Protein AF-A0A3M1GXG2-F1 (afdb_monomer)

Radius of gyration: 25.06 Å; Cα contacts (8 Å, |Δi|>4): 147; chains: 1; bounding box: 49×61×84 Å

pLDDT: mean 70.98, std 13.68, range [33.66, 88.69]

Structure (mmCIF, N/CA/C/O backbone):
data_AF-A0A3M1GXG2-F1
#
_entry.id   AF-A0A3M1GXG2-F1
#
loop_
_atom_site.group_PDB
_atom_site.id
_atom_site.type_symbol
_atom_site.label_atom_id
_atom_site.label_alt_id
_atom_site.label_comp_id
_atom_site.label_asym_id
_atom_site.label_entity_id
_atom_site.label_seq_id
_atom_site.pdbx_PDB_ins_code
_atom_site.Cartn_x
_atom_site.Cartn_y
_atom_site.Cartn_z
_atom_site.occupancy
_atom_site.B_iso_or_equiv
_atom_site.auth_seq_id
_atom_site.auth_comp_id
_atom_site.auth_asym_id
_atom_site.auth_atom_id
_atom_site.pdbx_PDB_model_num
ATOM 1 N N . MET A 1 1 ? -6.358 -6.299 13.459 1.00 33.66 1 MET A N 1
ATOM 2 C CA . MET A 1 1 ? -7.841 -6.434 13.595 1.00 33.66 1 MET A CA 1
ATOM 3 C C . MET A 1 1 ? -8.480 -5.044 13.651 1.00 33.66 1 MET A C 1
ATOM 5 O O . MET A 1 1 ? -8.047 -4.237 14.456 1.00 33.66 1 MET A O 1
ATOM 9 N N . VAL A 1 2 ? -9.508 -4.724 12.847 1.00 36.31 2 VAL A N 1
ATOM 10 C CA . VAL A 1 2 ? -10.206 -3.420 12.976 1.00 36.31 2 VAL A CA 1
ATOM 11 C C . VAL A 1 2 ? -10.920 -3.371 14.328 1.00 36.31 2 VAL A C 1
ATOM 13 O O . VAL A 1 2 ? -11.877 -4.120 14.545 1.00 36.31 2 VAL A O 1
ATOM 16 N N . SER A 1 3 ? -10.443 -2.519 15.236 1.00 45.94 3 SER A N 1
ATOM 17 C CA . SER A 1 3 ? -11.050 -2.338 16.550 1.00 45.94 3 SER A CA 1
ATOM 18 C C . SER A 1 3 ? -12.483 -1.827 16.391 1.00 45.94 3 SER A C 1
ATOM 20 O O . SER A 1 3 ? -12.774 -0.877 15.658 1.00 45.94 3 SER A O 1
ATOM 22 N N . VAL A 1 4 ? -13.423 -2.515 17.037 1.00 52.44 4 VAL A N 1
ATOM 23 C CA . VAL A 1 4 ? -14.833 -2.133 16.989 1.00 52.44 4 VAL A CA 1
ATOM 24 C C . VAL A 1 4 ? -15.005 -0.931 17.911 1.00 52.44 4 VAL A C 1
ATOM 26 O O . VAL A 1 4 ? -14.996 -1.063 19.131 1.00 52.44 4 VAL A O 1
ATOM 29 N N . LEU A 1 5 ? -15.117 0.257 17.320 1.00 60.53 5 LEU A N 1
ATOM 30 C CA . LEU A 1 5 ? -15.289 1.499 18.068 1.00 60.53 5 LEU A CA 1
ATOM 31 C C . LEU A 1 5 ? -16.669 1.545 18.754 1.00 60.53 5 LEU A C 1
ATOM 33 O O . LEU A 1 5 ? -17.675 1.290 18.073 1.00 60.53 5 LEU A O 1
ATOM 37 N N . PRO A 1 6 ? -16.735 1.873 20.064 1.00 60.38 6 PRO A N 1
ATOM 38 C CA . PRO A 1 6 ? -17.986 2.023 20.806 1.00 60.38 6 PRO A CA 1
ATOM 39 C C . PRO A 1 6 ? -18.943 3.018 20.139 1.00 60.38 6 PRO A C 1
ATOM 41 O O . PRO A 1 6 ? -18.529 4.052 19.619 1.00 60.38 6 PRO A O 1
ATOM 44 N N . ARG A 1 7 ? -20.246 2.720 20.161 1.00 56.25 7 ARG A N 1
ATOM 45 C CA . ARG A 1 7 ? -21.277 3.569 19.534 1.00 56.25 7 ARG A CA 1
ATOM 46 C C . ARG A 1 7 ? -21.684 4.771 20.384 1.00 56.25 7 ARG A C 1
ATOM 48 O O . ARG A 1 7 ? -22.148 5.758 19.826 1.00 56.25 7 ARG A O 1
ATOM 55 N N . ASP A 1 8 ? -21.445 4.698 21.690 1.00 61.34 8 ASP A N 1
ATOM 56 C CA . ASP A 1 8 ? -22.061 5.592 22.678 1.00 61.34 8 ASP A CA 1
ATOM 57 C C . ASP A 1 8 ? -21.088 6.604 23.297 1.00 61.34 8 ASP A C 1
ATOM 59 O O . ASP A 1 8 ? -21.379 7.206 24.328 1.00 61.34 8 ASP A O 1
ATOM 63 N N . LYS A 1 9 ? -19.907 6.790 22.693 1.00 65.50 9 LYS A N 1
ATOM 64 C CA . LYS A 1 9 ? -18.888 7.726 23.185 1.00 65.50 9 LYS A CA 1
ATOM 65 C C . LYS A 1 9 ? -18.600 8.833 22.159 1.00 65.50 9 LYS A C 1
ATOM 67 O O . LYS A 1 9 ? -18.597 8.551 20.956 1.00 65.50 9 LYS A O 1
ATOM 72 N N . PRO A 1 10 ? -18.348 10.081 22.604 1.00 65.56 10 PRO A N 1
ATOM 73 C CA . PRO A 1 10 ? -17.909 11.171 21.735 1.00 65.56 10 PRO A CA 1
ATOM 74 C C . PRO A 1 10 ? -16.476 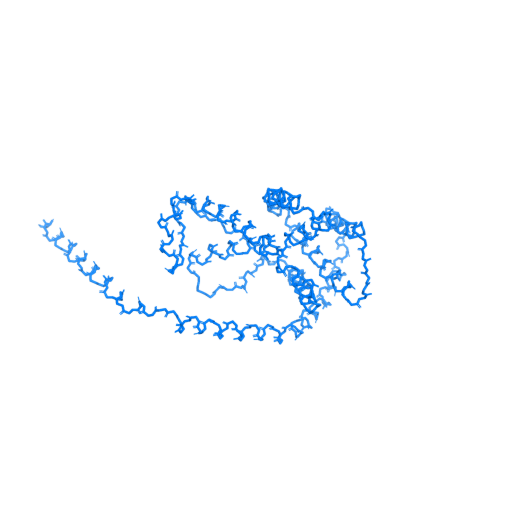10.947 21.233 1.00 65.56 10 PRO A C 1
ATOM 76 O O . PRO A 1 10 ? -15.737 10.096 21.743 1.00 65.56 10 PRO A O 1
ATOM 79 N N . VAL A 1 11 ? -16.084 11.693 20.199 1.00 65.25 11 VAL A N 1
ATOM 80 C CA . VAL A 1 11 ? -14.762 11.563 19.570 1.00 65.25 11 VAL A CA 1
ATOM 81 C C . VAL A 1 11 ? -13.675 12.012 20.553 1.00 65.25 11 VAL A C 1
ATOM 83 O O . VAL A 1 11 ? -13.715 13.141 21.040 1.00 65.25 11 VAL A O 1
ATOM 86 N N . PRO A 1 12 ? -12.680 11.163 20.860 1.00 67.81 12 PRO A N 1
ATOM 87 C CA . PRO A 1 12 ? -11.605 11.546 21.757 1.00 67.81 12 PRO A CA 1
ATOM 88 C C . PRO A 1 12 ? -10.558 12.371 20.988 1.00 67.81 12 PRO A C 1
ATOM 90 O O . PRO A 1 12 ? -9.734 11.837 20.240 1.00 67.81 12 PRO A O 1
ATOM 93 N N . TYR A 1 13 ? -10.586 13.694 21.159 1.00 61.22 13 TYR A N 1
ATOM 94 C CA . TYR A 1 13 ? -9.576 14.592 20.590 1.00 61.22 13 TYR A CA 1
ATOM 95 C C . TYR A 1 13 ? -8.284 14.574 21.423 1.00 61.22 13 TYR A C 1
ATOM 97 O O . TYR A 1 13 ? -8.349 14.621 22.657 1.00 61.22 13 TYR A O 1
ATOM 105 N N . PRO A 1 14 ? -7.093 14.545 20.794 1.00 64.88 14 PRO A N 1
ATOM 106 C CA . PRO A 1 14 ? -5.844 14.775 21.508 1.00 64.88 14 PRO A CA 1
ATOM 107 C C . PRO A 1 14 ? -5.834 16.209 22.057 1.00 64.88 14 PRO A C 1
ATOM 109 O O . PRO A 1 14 ? -6.399 17.116 21.446 1.00 64.88 14 PRO A O 1
ATOM 112 N N . ARG A 1 15 ? -5.176 16.426 23.205 1.00 57.34 15 ARG A N 1
ATOM 113 C CA . ARG A 1 15 ? -5.195 17.697 23.962 1.00 57.34 15 ARG A CA 1
ATOM 114 C C . ARG A 1 15 ? -5.077 18.987 23.114 1.00 57.34 15 ARG A C 1
ATOM 116 O O . ARG A 1 15 ? -5.898 19.869 23.346 1.00 57.34 15 ARG A O 1
ATOM 123 N N . PRO A 1 16 ? -4.183 19.118 22.108 1.00 64.56 16 PRO A N 1
ATOM 124 C CA . PRO A 1 16 ? -4.092 20.351 21.310 1.00 64.56 16 PRO A CA 1
ATOM 125 C C . PRO A 1 16 ? -5.274 20.580 20.352 1.00 64.56 16 PRO A C 1
ATOM 127 O O . PRO A 1 16 ? -5.507 21.703 19.922 1.00 64.56 16 PRO A O 1
ATOM 130 N N . LEU A 1 17 ? -6.033 19.535 20.011 1.00 62.41 17 LEU A N 1
ATOM 131 C CA . LEU A 1 17 ? -7.174 19.600 19.094 1.00 62.41 17 LEU A CA 1
ATOM 132 C C . LEU A 1 17 ? -8.528 19.705 19.813 1.00 62.41 17 LEU A C 1
ATOM 134 O O . LEU A 1 17 ? -9.557 19.759 19.145 1.00 62.41 17 LEU A O 1
ATOM 138 N N . LYS A 1 18 ? -8.563 19.797 21.151 1.00 65.69 18 LYS A N 1
ATOM 139 C CA . LYS A 1 18 ? -9.820 19.979 21.903 1.00 65.69 18 LYS A CA 1
ATOM 140 C C . LYS A 1 18 ? -10.577 21.257 21.523 1.00 65.69 18 LYS A C 1
ATOM 142 O O . LYS A 1 18 ? -11.797 21.273 21.602 1.00 65.69 18 LYS A O 1
ATOM 147 N N . PHE A 1 19 ? -9.905 22.305 21.040 1.00 70.88 19 PHE A N 1
ATOM 148 C CA . PHE A 1 19 ? -10.590 23.528 20.592 1.00 70.88 19 PHE A CA 1
ATOM 149 C C . PHE A 1 19 ? -11.519 23.281 19.387 1.00 70.88 19 PHE A C 1
ATOM 151 O O . PHE A 1 19 ? -12.539 23.949 19.231 1.00 70.88 19 PHE A O 1
ATOM 158 N N . LEU A 1 20 ? -11.186 22.293 18.547 1.00 63.75 20 LEU A N 1
ATOM 159 C CA . LEU A 1 20 ? -12.002 21.882 17.406 1.00 63.75 20 LEU A CA 1
ATOM 160 C C . LEU A 1 20 ? -13.210 21.044 17.831 1.00 63.75 20 LEU A C 1
ATOM 162 O O . LEU A 1 20 ? -14.132 20.888 17.032 1.00 63.75 20 LEU A O 1
ATOM 166 N N . GLN A 1 21 ? -13.246 20.542 19.068 1.00 64.94 21 GLN A N 1
ATOM 167 C CA . GLN A 1 21 ? -14.291 19.647 19.557 1.00 64.94 21 GLN A CA 1
ATOM 168 C C . GLN A 1 21 ? -15.687 20.275 19.441 1.00 64.94 21 GLN A C 1
ATOM 170 O O . GLN A 1 21 ? -16.589 19.652 18.893 1.00 64.94 21 GLN A O 1
ATOM 175 N N . GLY A 1 22 ? -15.859 21.545 19.830 1.00 63.25 22 GLY A N 1
ATOM 176 C CA . GLY A 1 22 ? -17.171 22.207 19.796 1.00 63.25 22 GLY A CA 1
ATOM 177 C C . GLY A 1 22 ? -17.765 22.371 18.388 1.00 63.25 22 GLY A C 1
ATOM 178 O O . GLY A 1 22 ? -18.974 22.234 18.199 1.00 63.25 22 GLY A O 1
ATOM 179 N N . PHE A 1 23 ? -16.926 22.625 17.378 1.00 64.94 23 PHE A N 1
ATOM 180 C CA . PHE A 1 23 ? -17.364 22.685 15.978 1.00 64.94 23 PHE A CA 1
ATOM 181 C C . PHE A 1 23 ? -17.587 21.284 15.405 1.00 64.94 23 PHE A C 1
ATOM 183 O O . PHE A 1 23 ? -18.553 21.032 14.682 1.00 64.94 23 PHE A O 1
ATOM 190 N N . THR A 1 24 ? -16.689 20.365 15.748 1.00 63.19 24 THR A N 1
ATOM 191 C CA . THR A 1 24 ? -16.621 19.053 15.123 1.00 63.19 24 THR A CA 1
ATOM 192 C C . THR A 1 24 ? -17.699 18.118 15.674 1.00 63.19 24 THR A C 1
ATOM 194 O O . THR A 1 24 ? -18.359 17.464 14.877 1.00 63.19 24 THR A O 1
ATOM 197 N N . ASP A 1 25 ? -18.010 18.141 16.973 1.00 65.62 25 ASP A N 1
ATOM 198 C CA . ASP A 1 25 ? -19.079 17.326 17.579 1.00 65.62 25 ASP A CA 1
ATOM 199 C C . ASP A 1 25 ? -20.463 17.643 16.980 1.00 65.62 25 ASP A C 1
ATOM 201 O O . ASP A 1 25 ? -21.281 16.744 16.768 1.00 65.62 25 ASP A O 1
ATOM 205 N N . ARG A 1 26 ? -20.695 18.907 16.592 1.00 62.81 26 ARG A N 1
ATOM 206 C CA . ARG A 1 26 ? -21.932 19.352 15.927 1.00 62.81 26 ARG A CA 1
ATOM 207 C C . ARG A 1 26 ? -22.095 18.781 14.515 1.00 62.81 26 ARG A C 1
ATOM 209 O O . ARG A 1 26 ? -23.218 18.618 14.046 1.00 62.81 26 ARG A O 1
ATOM 216 N N . VAL A 1 27 ? -20.985 18.488 13.836 1.00 63.34 27 VAL A N 1
ATOM 217 C CA . VAL A 1 27 ? -20.948 18.033 12.435 1.00 63.34 27 VAL A CA 1
ATOM 218 C C . VAL A 1 27 ? -20.724 16.518 12.325 1.00 63.34 27 VAL A C 1
ATOM 220 O O . VAL A 1 27 ? -21.284 15.873 11.431 1.00 63.34 27 VAL A O 1
ATOM 223 N N . LEU A 1 28 ? -19.934 15.920 13.218 1.00 61.38 28 LEU A N 1
ATOM 224 C CA . LEU A 1 28 ? -19.480 14.529 13.149 1.00 61.38 28 LEU A CA 1
ATOM 225 C C . LEU A 1 28 ? -20.411 13.535 13.859 1.00 61.38 28 LEU A C 1
ATOM 227 O O . LEU A 1 28 ? -20.545 12.411 13.373 1.00 61.38 28 LEU A O 1
ATOM 231 N N . GLY A 1 29 ? -21.124 13.938 14.915 1.00 64.12 29 GLY A N 1
ATOM 232 C CA . GLY A 1 29 ? -21.964 13.031 15.707 1.00 64.12 29 GLY A CA 1
ATOM 233 C C . GLY A 1 29 ? -21.152 11.993 16.503 1.00 64.12 29 GLY A C 1
ATOM 234 O O . GLY A 1 29 ? -19.992 12.218 16.831 1.00 64.12 29 GLY A O 1
ATOM 235 N N . MET A 1 30 ? -21.766 10.847 16.819 1.00 70.75 30 MET A N 1
ATOM 236 C CA . MET A 1 30 ? -21.160 9.751 17.601 1.00 70.75 30 MET A CA 1
ATOM 237 C C . MET A 1 30 ? -19.922 9.131 16.916 1.00 70.75 30 MET A C 1
ATOM 239 O O . MET A 1 30 ? -19.817 9.160 15.687 1.00 70.75 30 MET A O 1
ATOM 243 N N . GLN A 1 31 ? -19.026 8.494 17.689 1.00 66.38 31 GLN A N 1
ATOM 244 C CA . GLN A 1 31 ? -17.719 7.956 17.253 1.00 66.38 31 GLN A CA 1
ATOM 245 C C . GLN A 1 31 ? -17.698 7.251 15.879 1.00 66.38 31 GLN A C 1
ATOM 247 O O . GLN A 1 31 ? -16.794 7.503 15.086 1.00 66.38 31 GLN A O 1
ATOM 252 N N . GLN A 1 32 ? -18.683 6.407 15.546 1.00 61.00 32 GLN A N 1
ATOM 253 C CA . GLN A 1 32 ? -18.725 5.714 14.244 1.00 61.00 32 GLN A CA 1
ATOM 254 C C . GLN A 1 32 ? -19.055 6.646 13.067 1.00 61.00 32 GLN A C 1
ATOM 256 O O . GLN A 1 32 ? -18.398 6.585 12.027 1.00 61.00 32 GLN A O 1
ATOM 261 N N . MET A 1 33 ? -20.046 7.529 13.216 1.00 60.16 33 MET A N 1
ATOM 262 C CA . MET A 1 33 ? -20.408 8.497 12.169 1.00 60.16 33 MET A CA 1
ATOM 263 C C . MET A 1 33 ? -19.306 9.539 11.977 1.00 60.16 33 MET A C 1
ATOM 265 O O . MET A 1 33 ? -19.013 9.938 10.848 1.00 60.16 33 MET A O 1
ATOM 269 N N . ALA A 1 34 ? -18.650 9.910 13.073 1.00 65.06 34 ALA A N 1
ATOM 270 C CA . ALA A 1 34 ? -17.478 10.759 13.079 1.00 65.06 34 ALA A CA 1
ATOM 271 C C . ALA A 1 34 ? -16.311 10.130 12.309 1.00 65.06 34 ALA A C 1
ATOM 273 O O . ALA A 1 34 ? -15.769 10.762 11.404 1.00 65.06 34 ALA A O 1
ATOM 274 N N . ALA A 1 35 ? -15.979 8.868 12.603 1.00 65.56 35 ALA A N 1
ATOM 275 C CA . ALA A 1 35 ? -14.936 8.116 11.908 1.00 65.56 35 ALA A CA 1
ATOM 276 C C . ALA A 1 35 ? -15.206 8.020 10.402 1.00 65.56 35 ALA A C 1
ATOM 278 O O . ALA A 1 35 ? -14.310 8.227 9.587 1.00 65.56 35 ALA A O 1
ATOM 279 N N . LEU A 1 36 ? -16.461 7.765 10.018 1.00 65.81 36 LEU A N 1
ATOM 280 C CA . LEU A 1 36 ? -16.852 7.666 8.615 1.00 65.81 36 LEU A CA 1
ATOM 281 C C . LEU A 1 36 ? -16.747 9.009 7.883 1.00 65.81 36 LEU A C 1
ATOM 283 O O . LEU A 1 36 ? -16.257 9.031 6.752 1.00 65.81 36 LEU A O 1
ATOM 287 N N . LYS A 1 37 ? -17.183 10.115 8.499 1.00 72.94 37 LYS A N 1
ATOM 288 C CA . LYS A 1 37 ? -17.122 11.465 7.908 1.00 72.94 37 LYS A CA 1
ATOM 289 C C . LYS A 1 37 ? -15.693 11.993 7.826 1.00 72.94 37 LYS A C 1
ATOM 291 O O . LYS A 1 37 ? -15.297 12.473 6.769 1.00 72.94 37 LYS A O 1
ATOM 296 N N . VAL A 1 38 ? -14.915 11.851 8.899 1.00 71.56 38 VAL A N 1
ATOM 297 C CA . VAL A 1 38 ? -13.494 12.232 8.927 1.00 71.56 38 VAL A CA 1
ATOM 298 C C . VAL A 1 38 ? -12.704 11.386 7.952 1.00 71.56 38 VAL A C 1
ATOM 300 O O . VAL A 1 38 ? -11.950 11.941 7.170 1.00 71.56 38 VAL A O 1
ATOM 303 N N . GLY A 1 39 ? -12.946 10.075 7.911 1.00 71.44 39 GLY A N 1
ATOM 304 C CA . GLY A 1 39 ? -12.316 9.205 6.925 1.00 71.44 39 GLY A CA 1
ATOM 305 C C . GLY A 1 39 ? -12.704 9.558 5.487 1.00 71.44 39 GLY A C 1
ATOM 306 O O . GLY A 1 39 ? -11.884 9.406 4.596 1.00 71.44 39 GLY A O 1
ATOM 307 N N . LEU A 1 40 ? -13.925 10.056 5.229 1.00 74.06 40 LEU A N 1
ATOM 308 C CA . LEU A 1 40 ? -14.311 10.508 3.883 1.00 74.06 40 LEU A CA 1
ATOM 309 C C . LEU A 1 40 ? -13.592 11.802 3.496 1.00 74.06 40 LEU A C 1
ATOM 311 O O . LEU A 1 40 ? -13.075 11.913 2.391 1.00 74.06 40 LEU A O 1
ATOM 315 N N . LEU A 1 41 ? -13.587 12.781 4.402 1.00 79.94 41 LEU A N 1
ATOM 316 C CA . LEU A 1 41 ? -12.929 14.067 4.190 1.00 79.94 41 LEU A CA 1
ATOM 317 C C . LEU A 1 41 ? -11.412 13.878 4.029 1.00 79.94 41 LEU A C 1
ATOM 319 O O . LEU A 1 41 ? -10.819 14.427 3.102 1.00 79.94 41 LEU A O 1
ATOM 323 N N . GLY A 1 42 ? -10.821 13.053 4.898 1.00 75.62 42 GLY A N 1
ATOM 324 C CA . GLY A 1 42 ? -9.431 12.614 4.848 1.00 75.62 42 GLY A CA 1
ATOM 325 C C . GLY A 1 42 ? -9.116 11.908 3.537 1.00 75.62 42 GLY A C 1
ATOM 326 O O . GLY A 1 42 ? -8.173 12.301 2.872 1.00 75.62 42 GLY A O 1
ATOM 327 N N . ALA A 1 43 ? -9.966 10.989 3.066 1.00 76.69 43 ALA A N 1
ATOM 328 C CA . ALA A 1 43 ? -9.766 10.336 1.772 1.00 76.69 43 ALA A CA 1
ATOM 329 C C . ALA A 1 43 ? -9.722 11.334 0.598 1.00 76.69 43 ALA A C 1
ATOM 331 O O . ALA A 1 43 ? -8.844 11.235 -0.253 1.00 76.69 43 ALA A O 1
ATOM 332 N N . TYR A 1 44 ? -10.612 12.333 0.544 1.00 77.75 44 TYR A N 1
ATOM 333 C CA . TYR A 1 44 ? -10.576 13.343 -0.527 1.00 77.75 44 TYR A CA 1
ATOM 334 C C . TYR A 1 44 ? -9.320 14.224 -0.471 1.00 77.75 44 TYR A C 1
ATOM 336 O O . TYR A 1 44 ? -8.677 14.444 -1.500 1.00 77.75 44 TYR A O 1
ATOM 344 N N . LEU A 1 45 ? -8.956 14.714 0.719 1.00 81.88 45 LEU A N 1
ATOM 345 C CA . LEU A 1 45 ? -7.754 15.534 0.907 1.00 81.88 45 LEU A CA 1
ATOM 346 C C . LEU A 1 45 ? -6.478 14.727 0.661 1.00 81.88 45 LEU A C 1
ATOM 348 O O . LEU A 1 45 ? -5.597 15.162 -0.079 1.00 81.88 45 LEU A O 1
ATOM 352 N N . GLY A 1 46 ? -6.411 13.534 1.238 1.00 77.38 46 GLY A N 1
ATOM 353 C CA . GLY A 1 46 ? -5.320 12.587 1.106 1.00 77.38 46 GLY A CA 1
ATOM 354 C C . GLY A 1 46 ? -5.098 12.182 -0.344 1.00 77.38 46 GLY A C 1
ATOM 355 O O . GLY A 1 46 ? -3.959 12.164 -0.791 1.00 77.38 46 GLY A O 1
ATOM 356 N N . ARG A 1 47 ? -6.161 11.975 -1.130 1.00 76.88 47 ARG A N 1
ATOM 357 C CA . ARG A 1 47 ? -6.048 11.641 -2.559 1.00 76.88 47 ARG A CA 1
ATOM 358 C C . ARG A 1 47 ? -5.556 12.815 -3.407 1.00 76.88 47 ARG A C 1
ATOM 360 O O . ARG A 1 47 ? -4.748 12.615 -4.311 1.00 76.88 47 ARG A O 1
ATOM 367 N N . GLY A 1 48 ? -5.971 14.041 -3.079 1.00 76.56 48 GLY A N 1
ATOM 368 C CA . GLY A 1 48 ? -5.416 15.259 -3.680 1.00 76.56 48 GLY A CA 1
ATOM 369 C C . GLY A 1 48 ? -3.934 15.466 -3.344 1.00 76.56 48 GLY A C 1
ATOM 370 O O . GLY A 1 48 ? -3.138 15.796 -4.220 1.00 76.56 48 GLY A O 1
ATOM 371 N N . LEU A 1 49 ? -3.539 15.211 -2.094 1.00 81.75 49 LEU A N 1
ATOM 372 C CA . LEU A 1 49 ? -2.142 15.275 -1.663 1.00 81.75 49 LEU A CA 1
ATOM 373 C C . LEU A 1 49 ? -1.299 14.157 -2.297 1.00 81.75 49 LEU A C 1
ATOM 375 O O . LEU A 1 49 ? -0.184 14.409 -2.753 1.00 81.75 49 LEU A O 1
ATOM 379 N N . MET A 1 50 ? -1.841 12.940 -2.377 1.00 72.62 50 MET A N 1
ATOM 380 C CA . MET A 1 50 ? -1.171 11.788 -2.979 1.00 72.62 50 MET A CA 1
ATOM 381 C C . MET A 1 50 ? -0.900 11.981 -4.460 1.00 72.62 50 MET A C 1
ATOM 383 O O . MET A 1 50 ? 0.148 11.552 -4.907 1.00 72.62 50 MET A O 1
ATOM 387 N N . LEU A 1 51 ? -1.758 12.669 -5.215 1.00 72.88 51 LEU A N 1
ATOM 388 C CA . LEU A 1 51 ? -1.456 13.051 -6.601 1.00 72.88 51 LEU A CA 1
ATOM 389 C C . LEU A 1 51 ? -0.107 13.781 -6.717 1.00 72.88 51 LEU A C 1
ATOM 391 O O . LEU A 1 51 ? 0.724 13.448 -7.563 1.00 72.88 51 LEU A O 1
ATOM 395 N N . VAL A 1 52 ? 0.125 14.754 -5.833 1.00 76.94 52 VAL A N 1
ATOM 396 C CA . VAL A 1 52 ? 1.355 15.557 -5.815 1.00 76.94 52 VAL A CA 1
ATOM 397 C C . VAL A 1 52 ? 2.540 14.734 -5.305 1.00 76.94 52 VAL A C 1
ATOM 399 O O . VAL A 1 52 ? 3.614 14.753 -5.909 1.00 76.94 52 VAL A O 1
ATOM 402 N N . LEU A 1 53 ? 2.351 13.975 -4.221 1.00 78.81 53 LEU A N 1
ATOM 403 C CA . LEU A 1 53 ? 3.398 13.119 -3.658 1.00 78.81 53 LEU A CA 1
ATOM 404 C C . LEU A 1 53 ? 3.787 11.981 -4.608 1.00 78.81 53 LEU A C 1
ATOM 406 O O . LEU A 1 53 ? 4.970 11.694 -4.744 1.00 78.81 53 LEU A O 1
ATOM 410 N N . ALA A 1 54 ? 2.830 11.368 -5.301 1.00 76.31 54 ALA A N 1
ATOM 411 C CA . ALA A 1 54 ? 3.059 10.288 -6.253 1.00 76.31 54 ALA A CA 1
ATOM 412 C C . ALA A 1 54 ? 3.904 10.767 -7.433 1.00 76.31 54 ALA A C 1
ATOM 414 O O . ALA A 1 54 ? 4.856 10.086 -7.801 1.00 76.31 54 ALA A O 1
ATOM 415 N N . ALA A 1 55 ? 3.631 11.958 -7.977 1.00 76.56 55 ALA A N 1
ATOM 416 C CA . ALA A 1 55 ? 4.474 12.551 -9.016 1.00 76.56 55 ALA A CA 1
ATOM 417 C C . ALA A 1 55 ? 5.931 12.702 -8.540 1.00 76.56 55 ALA A C 1
ATOM 419 O O . ALA A 1 55 ? 6.868 12.384 -9.273 1.00 76.56 55 ALA A O 1
ATOM 420 N N . TRP A 1 56 ? 6.126 13.112 -7.283 1.00 82.12 56 TRP A N 1
ATOM 421 C CA . TRP A 1 56 ? 7.452 13.206 -6.678 1.00 82.12 56 TRP A CA 1
ATOM 422 C C . TRP A 1 56 ? 8.092 11.830 -6.421 1.00 82.12 56 TRP A C 1
ATOM 424 O O . TRP A 1 56 ? 9.272 11.647 -6.708 1.00 82.12 56 TRP A O 1
ATOM 434 N N . VAL A 1 57 ? 7.336 10.833 -5.953 1.00 81.12 57 VAL A N 1
ATOM 435 C CA . VAL A 1 57 ? 7.818 9.452 -5.758 1.00 81.12 57 VAL A CA 1
ATOM 436 C C . VAL A 1 57 ? 8.233 8.824 -7.089 1.00 81.12 57 VAL A C 1
ATOM 438 O O . VAL A 1 57 ? 9.312 8.244 -7.183 1.00 81.12 57 VAL A O 1
ATOM 441 N N . ILE A 1 58 ? 7.431 8.994 -8.144 1.00 78.62 58 ILE A N 1
ATOM 442 C CA . ILE A 1 58 ? 7.715 8.470 -9.487 1.00 78.62 58 ILE A CA 1
ATOM 443 C C . ILE A 1 58 ? 8.983 9.103 -10.077 1.00 78.62 58 ILE A C 1
ATOM 445 O O . ILE A 1 58 ? 9.736 8.421 -10.778 1.00 78.62 58 ILE A O 1
ATOM 449 N N . ALA A 1 59 ? 9.248 10.375 -9.772 1.00 83.12 59 ALA A N 1
ATOM 450 C CA . ALA A 1 59 ? 10.453 11.071 -10.211 1.00 83.12 59 ALA A CA 1
ATOM 451 C C . ALA A 1 59 ? 11.737 10.588 -9.509 1.00 83.12 59 ALA A C 1
ATOM 453 O O . ALA A 1 59 ? 12.827 10.833 -10.021 1.00 83.12 59 ALA A O 1
ATOM 454 N N . ASN A 1 60 ? 11.634 9.905 -8.363 1.00 84.31 60 ASN A N 1
ATOM 455 C CA . ASN A 1 60 ? 12.779 9.482 -7.558 1.00 84.31 60 ASN A CA 1
ATOM 456 C C . ASN A 1 60 ? 12.939 7.944 -7.559 1.00 84.31 60 ASN A C 1
ATOM 458 O O . ASN A 1 60 ? 12.284 7.262 -6.766 1.00 84.31 60 ASN A O 1
ATOM 462 N N . PRO A 1 61 ? 13.869 7.385 -8.362 1.00 84.88 61 PRO A N 1
ATOM 463 C CA . PRO A 1 61 ? 14.203 5.953 -8.396 1.00 84.88 61 PRO A CA 1
ATOM 464 C C . PRO A 1 61 ? 14.415 5.321 -7.018 1.00 84.88 61 PRO A C 1
ATOM 466 O O . PRO A 1 61 ? 13.903 4.246 -6.715 1.00 84.88 61 PRO A O 1
ATOM 469 N N . PHE A 1 62 ? 15.119 6.034 -6.137 1.00 86.19 62 PHE A N 1
ATOM 470 C CA . PHE A 1 62 ? 15.421 5.562 -4.789 1.00 86.19 62 PHE A CA 1
ATOM 471 C C . PHE A 1 62 ? 14.159 5.286 -3.960 1.00 86.19 62 PHE A C 1
ATOM 473 O O . PHE A 1 62 ? 14.103 4.297 -3.232 1.00 86.19 62 PHE A O 1
ATOM 480 N N . LEU A 1 63 ? 13.125 6.125 -4.098 1.00 83.00 63 LEU A N 1
ATOM 481 C CA . LEU A 1 63 ? 11.862 5.941 -3.380 1.00 83.00 63 LEU A CA 1
ATOM 482 C C . LEU A 1 63 ? 11.084 4.734 -3.905 1.00 83.00 63 LEU A C 1
ATOM 484 O O . LEU A 1 63 ? 10.450 4.044 -3.111 1.00 83.00 63 LEU A O 1
ATOM 488 N N . LYS A 1 64 ? 11.175 4.436 -5.207 1.00 83.94 64 LYS A N 1
ATOM 489 C CA . LYS A 1 64 ? 10.566 3.231 -5.789 1.00 83.94 64 LYS A CA 1
ATOM 490 C C . LYS A 1 64 ? 11.227 1.965 -5.268 1.00 83.94 64 LYS A C 1
ATOM 492 O O . LYS A 1 64 ? 10.523 1.058 -4.840 1.00 83.94 64 LYS A O 1
ATOM 497 N N . ILE A 1 65 ? 12.561 1.925 -5.246 1.00 87.19 65 ILE A N 1
ATOM 498 C CA . ILE A 1 65 ? 13.317 0.777 -4.725 1.00 87.19 65 ILE A CA 1
ATOM 499 C C . ILE A 1 65 ? 12.997 0.568 -3.245 1.00 87.19 65 ILE A C 1
ATOM 501 O O . ILE A 1 65 ? 12.740 -0.556 -2.822 1.00 87.19 65 ILE A O 1
ATOM 505 N N . LEU A 1 66 ? 12.961 1.649 -2.464 1.00 86.25 66 LEU A N 1
ATOM 506 C CA . LEU A 1 66 ? 12.639 1.582 -1.043 1.00 86.25 66 LEU A CA 1
ATOM 507 C C . LEU A 1 66 ? 11.195 1.119 -0.796 1.00 86.25 66 LEU A C 1
ATOM 509 O O . LEU A 1 66 ? 10.966 0.272 0.064 1.00 86.25 66 LEU A O 1
ATOM 513 N N . GLY A 1 67 ? 10.234 1.630 -1.570 1.00 85.38 67 GLY A N 1
ATOM 514 C CA . GLY A 1 67 ? 8.841 1.190 -1.512 1.00 85.38 67 GLY A CA 1
ATOM 515 C C . GLY A 1 67 ? 8.687 -0.284 -1.887 1.00 85.38 67 GLY A C 1
ATOM 516 O O . GLY A 1 67 ? 8.048 -1.039 -1.164 1.00 85.38 67 GLY A O 1
ATOM 517 N N . ALA A 1 68 ? 9.340 -0.721 -2.962 1.00 87.38 68 ALA A N 1
ATOM 518 C CA . ALA A 1 68 ? 9.328 -2.109 -3.406 1.00 87.38 68 ALA A CA 1
ATOM 519 C C . ALA A 1 68 ? 9.954 -3.057 -2.369 1.00 87.38 68 ALA A C 1
ATOM 521 O O . ALA A 1 68 ? 9.363 -4.082 -2.035 1.00 87.38 68 ALA A O 1
ATOM 522 N N . ALA A 1 69 ? 11.101 -2.684 -1.791 1.00 87.06 69 ALA A N 1
ATOM 523 C CA . ALA A 1 69 ? 11.736 -3.433 -0.709 1.00 87.06 69 ALA A CA 1
ATOM 524 C C . ALA A 1 69 ? 10.833 -3.534 0.532 1.00 87.06 69 ALA A C 1
ATOM 526 O O . ALA A 1 69 ? 10.754 -4.595 1.150 1.00 87.06 69 ALA A O 1
ATOM 527 N N . TYR A 1 70 ? 10.112 -2.460 0.870 1.00 85.94 70 TYR A N 1
ATOM 528 C CA . TYR A 1 70 ? 9.154 -2.461 1.974 1.00 85.94 70 TYR A CA 1
ATOM 529 C C . TYR A 1 70 ? 7.960 -3.392 1.719 1.00 85.94 70 TYR A C 1
ATOM 531 O O . TYR A 1 70 ? 7.605 -4.167 2.603 1.00 85.94 70 TYR A O 1
ATOM 539 N N . LEU A 1 71 ? 7.369 -3.373 0.518 1.00 87.44 71 LEU A N 1
ATOM 540 C CA . LEU A 1 71 ? 6.263 -4.276 0.161 1.00 87.44 71 LEU A CA 1
ATOM 541 C C . LEU A 1 71 ? 6.688 -5.746 0.226 1.00 87.44 71 LEU A C 1
ATOM 543 O O . LEU A 1 71 ? 5.955 -6.591 0.738 1.00 87.44 71 LEU A O 1
ATOM 547 N N . ILE A 1 72 ? 7.897 -6.038 -0.253 1.00 86.75 72 ILE A N 1
ATOM 548 C CA . ILE A 1 72 ? 8.492 -7.371 -0.185 1.00 86.75 72 ILE A CA 1
ATOM 549 C C . ILE A 1 72 ? 8.686 -7.801 1.273 1.00 86.75 72 ILE A C 1
ATOM 551 O O . ILE A 1 72 ? 8.269 -8.899 1.640 1.00 86.75 72 ILE A O 1
ATOM 555 N N . LYS A 1 73 ? 9.260 -6.930 2.116 1.00 84.31 73 LYS A N 1
ATOM 556 C CA . LYS A 1 73 ? 9.411 -7.192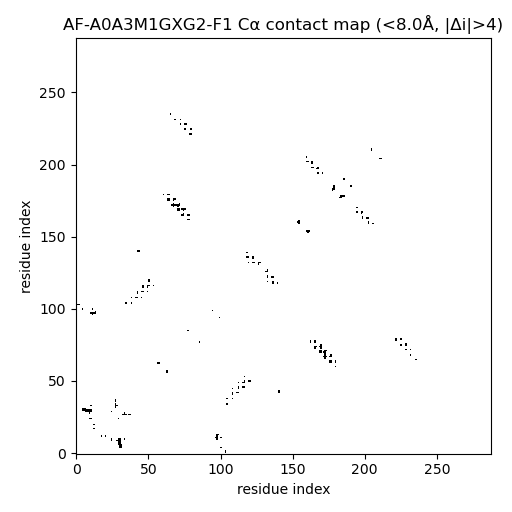 3.553 1.00 84.31 73 LYS A CA 1
ATOM 557 C C . LYS A 1 73 ? 8.063 -7.502 4.202 1.00 84.31 73 LYS A C 1
ATOM 559 O O . LYS A 1 73 ? 7.939 -8.511 4.885 1.00 84.31 73 LYS A O 1
ATOM 564 N N . LEU A 1 74 ? 7.063 -6.656 3.955 1.00 83.19 74 LEU A N 1
ATOM 565 C CA . LEU A 1 74 ? 5.728 -6.783 4.535 1.00 83.19 74 LEU A CA 1
ATOM 566 C C . LEU A 1 74 ? 5.085 -8.130 4.188 1.00 83.19 74 LEU A C 1
ATOM 568 O O . LEU A 1 74 ? 4.498 -8.783 5.048 1.00 83.19 74 LEU A O 1
ATOM 572 N N . ALA A 1 75 ? 5.212 -8.563 2.933 1.00 84.44 75 ALA A N 1
ATOM 573 C CA . ALA A 1 75 ? 4.711 -9.863 2.523 1.00 84.44 75 ALA A CA 1
ATOM 574 C C . ALA A 1 75 ? 5.476 -11.019 3.178 1.00 84.44 75 ALA A C 1
ATOM 576 O O . ALA A 1 75 ? 4.858 -11.989 3.608 1.00 84.44 75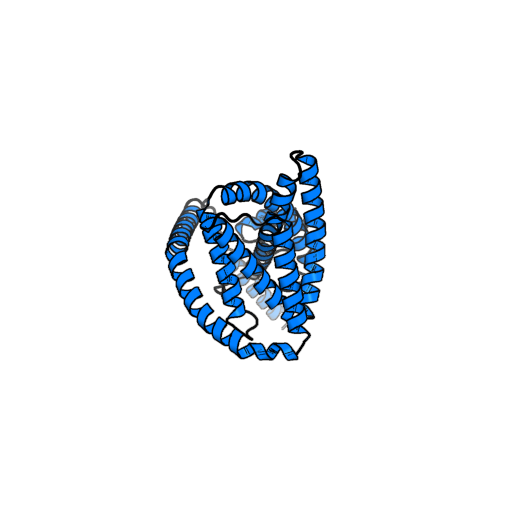 ALA A O 1
ATOM 577 N N . PHE A 1 76 ? 6.801 -10.926 3.297 1.00 81.56 76 PHE A N 1
ATOM 578 C CA . PHE A 1 76 ? 7.591 -11.980 3.932 1.00 81.56 76 PHE A CA 1
ATOM 579 C C . PHE A 1 76 ? 7.362 -12.111 5.424 1.00 81.56 76 PHE A C 1
ATOM 581 O O . PHE A 1 76 ? 7.283 -13.232 5.916 1.00 81.56 76 PHE A O 1
ATOM 588 N N . GLU A 1 77 ? 7.237 -10.997 6.132 1.00 80.12 77 GLU A N 1
ATOM 589 C CA . GLU A 1 77 ? 6.958 -10.992 7.563 1.00 80.12 77 GLU A CA 1
ATOM 590 C C . GLU A 1 77 ? 5.660 -11.749 7.862 1.00 80.12 77 GLU A C 1
ATOM 592 O O . GLU A 1 77 ? 5.631 -12.604 8.746 1.00 80.12 77 GLU A O 1
ATOM 597 N N . HIS A 1 78 ? 4.630 -11.528 7.041 1.00 79.75 78 HIS A N 1
ATOM 598 C CA . HIS A 1 78 ? 3.361 -12.234 7.163 1.00 79.75 78 HIS A CA 1
ATOM 599 C C . HIS A 1 78 ? 3.437 -13.704 6.715 1.00 79.75 78 HIS A C 1
ATOM 601 O O . HIS A 1 78 ? 2.897 -14.586 7.374 1.00 79.75 78 HIS A O 1
ATOM 607 N N . LEU A 1 79 ? 4.123 -14.008 5.607 1.00 76.69 79 LEU A N 1
ATOM 608 C CA . LEU A 1 79 ? 4.206 -15.377 5.077 1.00 76.69 79 LEU A CA 1
ATOM 609 C C . LEU A 1 79 ? 5.155 -16.292 5.871 1.00 76.69 79 LEU A C 1
ATOM 611 O O . LEU A 1 79 ? 5.029 -17.514 5.795 1.00 76.69 79 LEU A O 1
ATOM 615 N N . SER A 1 80 ? 6.113 -15.727 6.611 1.00 71.56 80 SER A N 1
ATOM 616 C CA . SER A 1 80 ? 7.107 -16.481 7.384 1.00 71.56 80 SER A CA 1
ATOM 617 C C . SER A 1 80 ? 6.637 -16.865 8.791 1.00 71.56 80 SER A C 1
ATOM 619 O O . SER A 1 80 ? 7.324 -17.653 9.445 1.00 71.56 80 SER A O 1
ATOM 621 N N . GLN A 1 81 ? 5.499 -16.346 9.259 1.00 66.94 81 GLN A N 1
ATOM 622 C CA . GLN A 1 81 ? 4.901 -16.690 10.551 1.00 66.94 81 GLN A CA 1
ATOM 623 C C . GLN A 1 81 ? 3.554 -17.398 10.328 1.00 66.94 81 GLN A C 1
ATOM 625 O O . GLN A 1 81 ? 2.508 -16.750 10.323 1.00 66.94 81 GLN A O 1
ATOM 630 N N . PRO A 1 82 ? 3.540 -18.728 10.119 1.00 53.44 82 PRO A N 1
ATOM 631 C CA . PRO A 1 82 ? 2.294 -19.474 10.077 1.00 53.44 82 PRO A CA 1
ATOM 632 C C . PRO A 1 82 ? 1.711 -19.528 11.497 1.00 53.44 82 PRO A C 1
ATOM 634 O O . PRO A 1 82 ? 2.389 -19.971 12.422 1.00 53.44 82 PRO A O 1
ATOM 637 N N . ASP A 1 83 ? 0.457 -19.106 11.647 1.00 49.69 83 ASP A N 1
ATOM 638 C CA . ASP A 1 83 ? -0.399 -19.308 12.830 1.00 49.69 83 ASP A CA 1
ATOM 639 C C . ASP A 1 83 ? -0.206 -18.414 14.066 1.00 49.69 83 ASP A C 1
ATOM 641 O O . ASP A 1 83 ? -0.613 -18.798 15.165 1.00 49.69 83 ASP A O 1
ATOM 645 N N . GLN A 1 84 ? 0.270 -17.176 13.915 1.00 46.75 84 GLN A N 1
ATOM 646 C CA . GLN A 1 84 ? -0.056 -16.146 14.910 1.00 46.75 84 GLN A CA 1
ATOM 647 C C . GL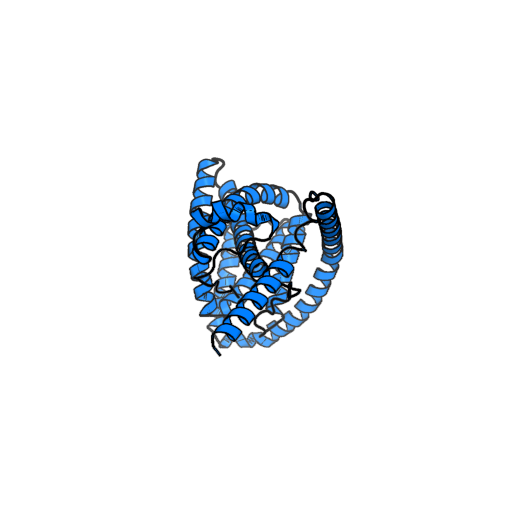N A 1 84 ? -0.970 -15.088 14.286 1.00 46.75 84 GLN A C 1
ATOM 649 O O . GLN A 1 84 ? -0.614 -14.530 13.246 1.00 46.75 84 GLN A O 1
ATOM 654 N N . PRO A 1 85 ? -2.164 -14.815 14.860 1.00 44.66 85 PRO A N 1
ATOM 655 C CA . PRO A 1 85 ? -2.933 -13.645 14.466 1.00 44.66 85 PRO A CA 1
ATOM 656 C C . PRO A 1 85 ? -2.026 -12.453 14.739 1.00 44.66 85 PRO A C 1
ATOM 658 O O . PRO A 1 85 ? -1.722 -12.219 15.903 1.00 44.66 85 PRO A O 1
ATOM 661 N N . GLY A 1 86 ? -1.547 -11.803 13.670 1.00 42.09 86 GLY A N 1
ATOM 662 C CA . GLY A 1 86 ? -0.421 -10.873 13.711 1.00 42.09 86 GLY A CA 1
ATOM 663 C C . GLY A 1 86 ? -0.394 -10.077 15.005 1.00 42.09 86 GLY A C 1
ATOM 664 O O . GLY A 1 86 ? -1.285 -9.256 15.240 1.00 42.09 86 GLY A O 1
ATOM 665 N N . GLU A 1 87 ? 0.588 -10.374 15.860 1.00 39.31 87 GLU A N 1
ATOM 666 C CA . GLU A 1 87 ? 0.895 -9.513 16.987 1.00 39.31 87 GLU A CA 1
ATOM 667 C C . GLU A 1 87 ? 1.212 -8.158 16.361 1.00 39.31 87 GLU A C 1
ATOM 669 O O . GLU A 1 87 ? 2.203 -7.989 15.650 1.00 39.31 87 GLU A O 1
ATOM 674 N N . GLU A 1 88 ? 0.293 -7.205 16.531 1.00 43.59 88 GLU A N 1
ATOM 675 C CA . GLU A 1 88 ? 0.492 -5.800 16.205 1.00 43.59 88 GLU A CA 1
ATOM 676 C C . GLU A 1 88 ? 1.563 -5.253 17.168 1.00 43.59 88 GLU A C 1
ATOM 678 O O . GLU A 1 88 ? 1.306 -4.378 17.990 1.00 43.59 88 GLU A O 1
ATOM 683 N N . GLU A 1 89 ? 2.794 -5.762 17.083 1.00 40.19 89 GLU A N 1
ATOM 684 C CA . GLU A 1 89 ? 3.948 -5.290 17.837 1.00 40.19 89 GLU A CA 1
ATOM 685 C C . GLU A 1 89 ? 4.521 -4.040 17.154 1.00 40.19 89 GLU A C 1
ATOM 687 O O . GLU A 1 89 ? 5.691 -3.921 16.804 1.00 40.19 89 GLU A O 1
ATOM 692 N N . VAL A 1 90 ? 3.657 -3.049 16.943 1.00 43.19 90 VAL A N 1
ATOM 693 C CA . VAL A 1 90 ? 4.074 -1.688 16.632 1.00 43.19 90 VAL A CA 1
ATOM 694 C C . VAL A 1 90 ? 3.257 -0.757 17.521 1.00 43.19 90 VAL A C 1
ATOM 696 O O . VAL A 1 90 ? 2.178 -0.299 17.149 1.00 43.19 90 VAL A O 1
ATOM 699 N N . LEU A 1 91 ? 3.842 -0.434 18.684 1.00 42.03 91 LEU A N 1
ATOM 700 C CA . LEU A 1 91 ? 3.440 0.608 19.650 1.00 42.03 91 LEU A CA 1
ATOM 701 C C . LEU A 1 91 ? 2.440 0.215 20.760 1.00 42.03 91 LEU A C 1
ATOM 703 O O . LEU A 1 91 ? 1.592 1.027 21.135 1.00 42.03 91 LEU A O 1
ATOM 707 N N . GLU A 1 92 ? 2.636 -0.929 21.410 1.00 40.16 92 GLU A N 1
ATOM 708 C CA . GLU A 1 92 ? 2.123 -1.217 22.771 1.00 40.16 92 GLU A CA 1
ATOM 709 C C . GLU A 1 92 ? 2.883 -0.427 23.873 1.00 40.16 92 GLU A C 1
ATOM 711 O O . GLU A 1 92 ? 2.975 -0.828 25.027 1.00 40.16 92 GLU A O 1
ATOM 716 N N . ALA A 1 93 ? 3.448 0.741 23.548 1.00 42.91 93 ALA A N 1
ATOM 717 C CA . ALA A 1 93 ? 4.028 1.649 24.535 1.00 42.91 93 ALA A CA 1
ATOM 718 C C . ALA A 1 93 ? 3.023 2.777 24.826 1.00 42.91 93 ALA A C 1
ATOM 720 O O . ALA A 1 93 ? 2.965 3.770 24.103 1.00 42.91 93 ALA A O 1
ATOM 721 N N . HIS A 1 94 ? 2.228 2.600 25.888 1.00 41.50 94 HIS A N 1
ATOM 722 C CA . HIS A 1 94 ? 1.364 3.607 26.528 1.00 41.50 94 HIS A CA 1
ATOM 723 C C . HIS A 1 94 ? 0.352 4.320 25.604 1.00 41.50 94 HIS A C 1
ATOM 725 O O . HIS A 1 94 ? 0.541 5.478 25.228 1.00 41.50 94 HIS A O 1
ATOM 731 N N . ARG A 1 95 ? -0.781 3.680 25.282 1.00 49.94 95 ARG A N 1
ATOM 732 C CA . ARG A 1 95 ? -1.853 4.314 24.493 1.00 49.94 95 ARG A CA 1
ATOM 733 C C . ARG A 1 95 ? -3.141 4.531 25.281 1.00 49.94 95 ARG A C 1
ATOM 735 O O . ARG A 1 95 ? -3.792 3.596 25.727 1.00 49.94 95 ARG A O 1
ATOM 742 N N . THR A 1 96 ? -3.558 5.793 25.382 1.00 57.53 96 THR A N 1
ATOM 743 C CA . THR A 1 96 ? -4.925 6.172 25.776 1.00 57.53 96 THR A CA 1
ATOM 744 C C . THR A 1 96 ? -5.911 5.817 24.655 1.00 57.53 96 THR A C 1
ATOM 746 O O . THR A 1 96 ? -5.535 5.808 23.479 1.00 57.53 96 THR A O 1
ATOM 749 N N . ALA A 1 97 ? -7.192 5.597 24.974 1.00 56.09 97 ALA A N 1
ATOM 750 C CA . ALA A 1 97 ? -8.235 5.276 23.984 1.00 56.09 97 ALA A CA 1
ATOM 751 C C . ALA A 1 97 ? -8.326 6.290 22.819 1.00 56.09 97 ALA A C 1
ATOM 753 O O . ALA A 1 97 ? -8.714 5.931 21.708 1.00 56.09 97 ALA A O 1
ATOM 754 N N . ALA A 1 98 ? -7.908 7.542 23.052 1.00 56.41 98 ALA A N 1
ATOM 755 C CA . ALA A 1 98 ? -7.769 8.565 22.021 1.00 56.41 98 ALA A CA 1
ATOM 756 C C . ALA A 1 98 ? -6.754 8.164 20.942 1.00 56.41 98 ALA A C 1
ATOM 758 O O . ALA A 1 98 ? -7.063 8.182 19.756 1.00 56.41 98 ALA A O 1
ATOM 759 N N . SER A 1 99 ? -5.552 7.752 21.348 1.00 66.62 99 SER A N 1
ATOM 760 C CA . SER A 1 99 ? -4.500 7.356 20.410 1.00 66.62 99 SER A CA 1
ATOM 761 C C . SER A 1 99 ? -4.877 6.112 19.601 1.00 66.62 99 SER A C 1
ATOM 763 O O . SER A 1 99 ? -4.634 6.082 18.400 1.00 66.62 99 SER A O 1
ATOM 765 N N . ALA A 1 100 ? -5.562 5.137 20.208 1.00 71.19 100 ALA A N 1
ATOM 766 C CA . ALA A 1 100 ? -6.025 3.945 19.500 1.00 71.19 100 ALA A CA 1
ATOM 767 C C . ALA A 1 100 ? -6.978 4.288 18.338 1.00 71.19 100 ALA A C 1
ATOM 769 O O . ALA A 1 100 ? -6.821 3.755 17.242 1.00 71.19 100 ALA A O 1
ATOM 770 N N . PHE A 1 101 ? -7.915 5.224 18.539 1.00 68.31 101 PHE A N 1
ATOM 771 C CA . PHE A 1 101 ? -8.821 5.674 17.477 1.00 68.31 101 PHE A CA 1
ATOM 772 C C . PHE A 1 101 ? -8.069 6.315 16.304 1.00 68.31 101 PHE A C 1
ATOM 774 O O . PHE A 1 101 ? -8.250 5.906 15.158 1.00 68.31 101 PHE A O 1
ATOM 781 N N . TRP A 1 102 ? -7.198 7.288 16.585 1.00 72.25 102 TRP A N 1
ATOM 782 C CA . TRP A 1 102 ? -6.461 8.009 15.542 1.00 72.25 102 TRP A CA 1
ATOM 783 C C . TRP A 1 102 ? -5.506 7.110 14.758 1.00 72.25 102 TRP A C 1
ATOM 785 O O . TRP 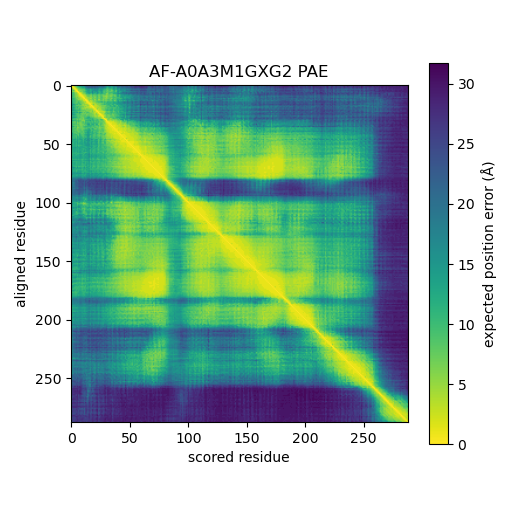A 1 102 ? -5.313 7.328 13.568 1.00 72.25 102 TRP A O 1
ATOM 795 N N . LEU A 1 103 ? -4.954 6.074 15.387 1.00 72.31 103 LEU A N 1
ATOM 796 C CA . LEU A 1 103 ? -4.096 5.106 14.706 1.00 72.31 103 LEU A CA 1
ATOM 797 C C . LEU A 1 103 ? -4.857 4.141 13.810 1.00 72.31 103 LEU A C 1
ATOM 799 O O . LEU A 1 103 ? -4.380 3.821 12.728 1.00 72.31 103 LEU A O 1
ATOM 803 N N . VAL A 1 104 ? -6.064 3.740 14.200 1.00 72.00 104 VAL A N 1
ATOM 804 C CA . VAL A 1 104 ? -6.938 2.959 13.317 1.00 72.00 104 VAL A CA 1
ATOM 805 C C . VAL A 1 104 ? -7.342 3.796 12.105 1.00 72.00 104 VAL A C 1
ATOM 807 O O . VAL A 1 104 ? -7.268 3.308 10.981 1.00 72.00 104 VAL A O 1
ATOM 810 N N . VAL A 1 105 ? -7.711 5.065 12.316 1.00 71.50 105 VAL A N 1
ATOM 811 C CA . VAL A 1 105 ? -8.018 5.998 11.220 1.00 71.50 105 VAL A CA 1
ATOM 812 C C . VAL A 1 105 ? -6.806 6.173 10.305 1.00 71.50 105 VAL A C 1
ATOM 814 O O . VAL A 1 105 ? -6.955 6.036 9.096 1.00 71.50 105 VAL A O 1
ATOM 817 N N . LEU A 1 106 ? -5.612 6.384 10.869 1.00 77.44 106 LEU A N 1
ATOM 818 C CA . LEU A 1 106 ? -4.371 6.531 10.107 1.00 77.44 106 LEU A CA 1
ATOM 819 C C . LEU A 1 106 ? -4.039 5.277 9.291 1.00 77.44 106 LEU A C 1
ATOM 821 O O . LEU A 1 106 ? -3.675 5.398 8.130 1.00 77.44 106 LEU A O 1
ATOM 825 N N . ASN A 1 107 ? -4.178 4.080 9.862 1.00 73.12 107 ASN A N 1
ATOM 826 C CA . ASN A 1 107 ? -3.899 2.833 9.147 1.00 73.12 107 ASN A CA 1
ATOM 827 C C . ASN A 1 107 ? -4.877 2.618 7.984 1.00 73.12 107 ASN A C 1
ATOM 829 O O . ASN A 1 107 ? -4.465 2.212 6.899 1.00 73.12 107 ASN A O 1
ATOM 833 N N . VAL A 1 108 ? -6.163 2.923 8.191 1.00 72.56 108 VAL A N 1
ATOM 834 C CA . VAL A 1 108 ? -7.181 2.861 7.130 1.00 72.56 108 VAL A CA 1
ATOM 835 C C . VAL A 1 108 ? -6.902 3.900 6.046 1.00 72.56 108 VAL A C 1
ATOM 837 O O . VAL A 1 108 ? -7.006 3.583 4.865 1.00 72.56 108 VAL A O 1
ATOM 840 N N . GLU A 1 109 ? -6.518 5.117 6.428 1.00 76.19 109 GLU A N 1
ATOM 841 C CA . GLU A 1 109 ? -6.163 6.177 5.486 1.00 76.19 109 GLU A CA 1
ATOM 842 C C . GLU A 1 109 ? -4.897 5.822 4.700 1.00 76.19 109 GLU A C 1
ATOM 844 O O . GLU A 1 109 ? -4.905 5.924 3.484 1.00 76.19 109 GLU A O 1
ATOM 849 N N . LEU A 1 110 ? -3.838 5.318 5.341 1.00 77.12 110 LEU A N 1
ATOM 850 C CA . LEU A 1 110 ? -2.615 4.878 4.661 1.00 77.12 110 LEU A CA 1
ATOM 851 C C . LEU A 1 110 ? -2.876 3.735 3.674 1.00 77.12 110 LEU A C 1
ATOM 853 O O . LEU A 1 110 ? -2.331 3.754 2.570 1.00 77.12 110 LEU A O 1
ATOM 857 N N . ALA A 1 111 ? -3.723 2.771 4.041 1.00 76.62 111 ALA A N 1
ATOM 858 C CA . ALA A 1 111 ? -4.132 1.700 3.138 1.00 76.62 111 ALA A CA 1
ATOM 859 C C . ALA A 1 111 ? -4.925 2.240 1.932 1.00 76.62 111 ALA A C 1
ATOM 861 O O . ALA A 1 111 ? -4.650 1.856 0.794 1.00 76.62 111 ALA A O 1
ATOM 862 N N . ASP A 1 112 ? -5.862 3.168 2.162 1.00 76.19 112 ASP A N 1
ATOM 863 C CA . ASP A 1 112 ? -6.616 3.829 1.089 1.00 76.19 112 ASP A CA 1
ATOM 864 C C . ASP A 1 112 ? -5.693 4.669 0.194 1.00 76.19 112 ASP A C 1
ATOM 866 O O . ASP A 1 112 ? -5.815 4.623 -1.027 1.00 76.19 112 ASP A O 1
ATOM 870 N N . LEU A 1 113 ? -4.701 5.361 0.769 1.00 76.12 113 LEU A N 1
ATOM 871 C CA . LEU A 1 113 ? -3.707 6.141 0.030 1.00 76.12 113 LEU A CA 1
ATOM 872 C C . LEU A 1 113 ? -2.841 5.254 -0.866 1.00 76.12 113 LEU A C 1
ATOM 874 O O . LEU A 1 113 ? -2.686 5.574 -2.046 1.00 76.12 113 LEU A O 1
ATOM 878 N N . ALA A 1 114 ? -2.334 4.135 -0.341 1.00 76.12 114 ALA A N 1
ATOM 879 C CA . ALA A 1 114 ? -1.538 3.178 -1.104 1.00 76.12 114 ALA A CA 1
ATOM 880 C C . ALA A 1 114 ? -2.319 2.629 -2.308 1.00 76.12 114 ALA A C 1
ATOM 882 O O . ALA A 1 114 ? -1.812 2.642 -3.425 1.00 76.12 114 ALA A O 1
ATOM 883 N N . PHE A 1 115 ? -3.583 2.241 -2.110 1.00 70.94 115 PHE A N 1
ATOM 884 C CA . PHE A 1 115 ? -4.438 1.748 -3.193 1.00 70.94 115 PHE A CA 1
ATOM 885 C C . PHE A 1 115 ? -4.891 2.859 -4.154 1.00 70.94 115 PHE A C 1
ATOM 887 O O . PHE A 1 115 ? -5.088 2.641 -5.352 1.00 70.94 115 PHE A O 1
ATOM 894 N N . SER A 1 116 ? -5.055 4.083 -3.648 1.00 72.62 116 SER A N 1
ATOM 895 C CA . SER A 1 116 ? -5.458 5.225 -4.463 1.00 72.62 116 SER A CA 1
ATOM 896 C C . SER A 1 116 ? -4.392 5.633 -5.476 1.00 72.62 116 SER A C 1
ATOM 898 O O . SER A 1 116 ? -4.767 6.149 -6.530 1.00 72.62 116 SER A O 1
ATOM 900 N N . LEU A 1 117 ? -3.107 5.384 -5.188 1.00 74.75 117 LEU A N 1
ATOM 901 C CA . LEU A 1 117 ? -1.980 5.770 -6.036 1.00 74.75 117 LEU A CA 1
ATOM 902 C C . LEU A 1 117 ? -2.084 5.134 -7.426 1.00 74.75 117 LEU A C 1
ATOM 904 O O . LEU A 1 117 ? -2.020 5.848 -8.426 1.00 74.75 117 LEU A O 1
ATOM 908 N N . ASP A 1 118 ? -2.356 3.833 -7.494 1.00 74.00 118 ASP A N 1
ATOM 909 C CA . ASP A 1 118 ? -2.464 3.109 -8.764 1.00 74.00 118 ASP A CA 1
ATOM 910 C C . ASP A 1 118 ? -3.645 3.608 -9.605 1.00 74.00 118 ASP A C 1
ATOM 912 O O . ASP A 1 118 ? -3.507 3.910 -10.793 1.00 74.00 118 ASP A O 1
ATOM 916 N N . ASN A 1 119 ? -4.807 3.792 -8.974 1.00 77.12 119 ASN A N 1
ATOM 917 C CA . ASN A 1 119 ? -6.007 4.260 -9.669 1.00 77.12 119 ASN A CA 1
ATOM 918 C C . ASN A 1 119 ? -5.893 5.718 -10.133 1.00 77.12 119 ASN A C 1
ATOM 920 O O . ASN A 1 119 ? -6.473 6.093 -11.149 1.00 77.12 119 ASN A O 1
ATOM 924 N N . VAL A 1 120 ? -5.165 6.550 -9.391 1.00 74.19 120 VAL A N 1
ATOM 925 C CA . VAL A 1 120 ? -4.897 7.946 -9.743 1.00 74.19 120 VAL A CA 1
ATOM 926 C C . VAL A 1 120 ? -3.921 8.035 -10.917 1.00 74.19 120 VAL A C 1
ATOM 928 O O . VAL A 1 120 ? -4.191 8.760 -11.874 1.00 74.19 120 VAL A O 1
ATOM 931 N N . VAL A 1 121 ? -2.821 7.275 -10.877 1.00 75.19 121 VAL A N 1
ATOM 932 C CA . VAL A 1 121 ? -1.845 7.210 -11.975 1.00 75.19 121 VAL A CA 1
ATOM 933 C C . VAL A 1 121 ? -2.520 6.712 -13.255 1.00 75.19 121 VAL A C 1
ATOM 935 O O . VAL A 1 121 ? -2.327 7.305 -14.315 1.00 75.19 121 VAL A O 1
ATOM 938 N N . ALA A 1 122 ? -3.386 5.699 -13.157 1.00 76.62 122 ALA A N 1
ATOM 939 C CA . ALA A 1 122 ? -4.174 5.212 -14.287 1.00 76.62 122 ALA A CA 1
ATOM 940 C C . ALA A 1 122 ? -5.143 6.273 -14.842 1.00 76.62 122 ALA A C 1
ATOM 942 O O . ALA A 1 122 ? -5.250 6.431 -16.057 1.00 76.62 122 ALA A O 1
ATOM 943 N N . ALA A 1 123 ? -5.827 7.027 -13.975 1.00 76.75 123 ALA A N 1
ATOM 944 C CA . ALA A 1 123 ? -6.764 8.067 -14.401 1.00 76.75 123 ALA A CA 1
ATOM 945 C C . ALA A 1 123 ? -6.062 9.226 -15.130 1.00 76.75 123 ALA A C 1
ATOM 947 O O . ALA A 1 123 ? -6.541 9.668 -16.172 1.00 76.75 123 ALA A O 1
ATOM 948 N N . VAL A 1 124 ? -4.912 9.678 -14.618 1.00 72.38 124 VAL A N 1
ATOM 949 C CA . VAL A 1 124 ? -4.099 10.733 -15.251 1.00 72.38 124 VAL A CA 1
ATOM 950 C C . VAL A 1 124 ? -3.482 10.250 -16.566 1.00 72.38 124 VAL A C 1
ATOM 952 O O . VAL A 1 124 ? -3.393 11.019 -17.518 1.00 72.38 124 VAL A O 1
ATOM 955 N N . ALA A 1 125 ? -3.105 8.972 -16.661 1.00 75.69 125 ALA A N 1
ATOM 956 C CA . ALA A 1 125 ? -2.613 8.390 -17.909 1.00 75.69 125 ALA A CA 1
ATOM 957 C C . ALA A 1 125 ? -3.702 8.275 -18.995 1.00 75.69 125 ALA A C 1
ATOM 959 O O . ALA A 1 125 ? -3.380 8.249 -20.182 1.00 75.69 125 ALA A O 1
ATOM 960 N N . LEU A 1 126 ? -4.981 8.198 -18.607 1.00 79.00 126 LEU A N 1
A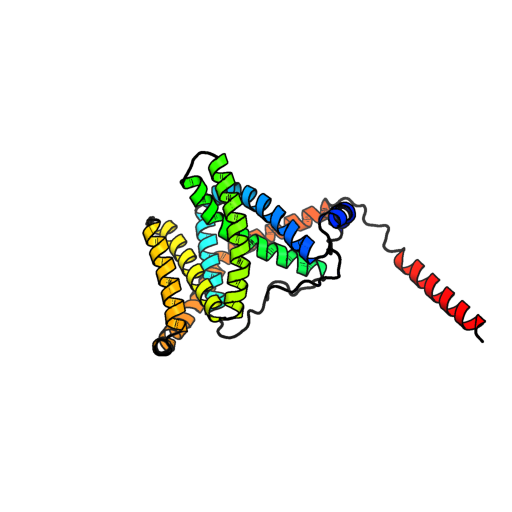TOM 961 C CA . LEU A 1 126 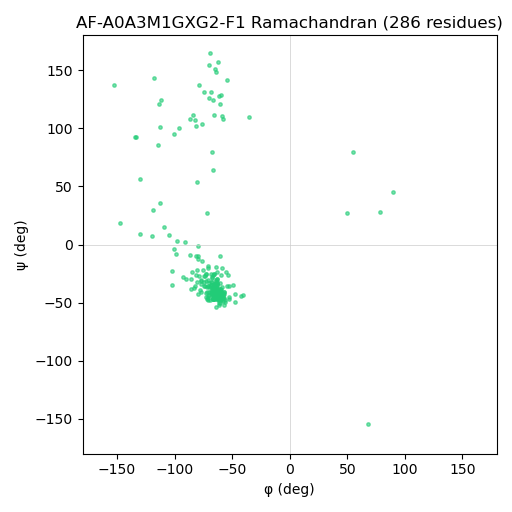? -6.102 8.006 -19.531 1.00 79.00 126 LEU A CA 1
ATOM 962 C C . LEU A 1 126 ? -6.629 9.318 -20.132 1.00 79.00 126 LEU A C 1
ATOM 964 O O . LEU A 1 126 ? -7.157 9.313 -21.244 1.00 79.00 126 LEU A O 1
ATOM 968 N N . SER A 1 127 ? -6.529 10.440 -19.415 1.00 79.94 127 SER A N 1
ATOM 969 C CA . SER A 1 127 ? -7.042 11.727 -19.890 1.00 79.94 127 SER A CA 1
ATOM 970 C C . SER A 1 127 ? -6.281 12.913 -19.305 1.00 79.94 127 SER A C 1
ATOM 972 O O . SER A 1 127 ? -6.039 12.980 -18.103 1.00 79.94 127 SER A O 1
ATOM 974 N N . ASN A 1 128 ? -5.993 13.898 -20.158 1.00 78.31 128 ASN A N 1
ATOM 975 C CA . ASN A 1 128 ? -5.406 15.178 -19.753 1.00 78.31 128 ASN A CA 1
ATOM 976 C C . ASN A 1 128 ? -6.447 16.154 -19.168 1.00 78.31 128 ASN A C 1
ATOM 978 O O . ASN A 1 128 ? -6.081 17.196 -18.627 1.00 78.31 128 ASN A O 1
ATOM 982 N N . GLU A 1 129 ? -7.743 15.838 -19.279 1.00 86.12 129 GLU A N 1
ATOM 983 C CA . GLU A 1 129 ? -8.824 16.700 -18.804 1.00 86.12 129 GLU A CA 1
ATOM 984 C C . GLU A 1 129 ? -9.042 16.517 -17.300 1.00 86.12 129 GLU A C 1
ATOM 986 O O . GLU A 1 129 ? -9.618 15.523 -16.847 1.00 86.12 129 GLU A O 1
ATOM 991 N N . LEU A 1 130 ? -8.627 17.514 -16.512 1.00 79.12 130 LEU A N 1
ATOM 992 C CA . LEU A 1 130 ? -8.689 17.464 -15.048 1.00 79.12 130 LEU A CA 1
ATOM 993 C C . LEU A 1 130 ? -10.094 17.148 -14.519 1.00 79.12 130 LEU A C 1
ATOM 995 O O . LEU A 1 130 ? -10.215 16.411 -13.544 1.00 79.12 130 LEU A O 1
ATOM 999 N N . TRP A 1 131 ? -11.167 17.627 -15.162 1.00 83.50 131 TRP A N 1
ATOM 1000 C CA . TRP A 1 131 ? -12.524 17.295 -14.712 1.00 83.50 131 TRP A CA 1
ATOM 1001 C C . TRP A 1 131 ? -12.905 15.827 -14.891 1.00 83.50 131 TRP A C 1
ATOM 1003 O O . TRP A 1 131 ? -13.623 15.287 -14.049 1.00 83.50 131 TRP A O 1
ATOM 1013 N N . VAL A 1 132 ? -12.385 15.160 -15.923 1.00 85.31 132 VAL A N 1
ATOM 1014 C CA . VAL A 1 132 ? -12.598 13.722 -16.135 1.00 85.31 132 VAL A CA 1
ATOM 1015 C C . VAL A 1 132 ? -11.842 12.923 -15.075 1.00 85.31 132 VAL A C 1
ATOM 1017 O O . VAL A 1 132 ? -12.413 12.020 -14.462 1.00 85.31 132 VAL A O 1
ATOM 1020 N N . VAL A 1 133 ? -10.594 13.307 -14.790 1.00 81.06 133 VAL A N 1
ATOM 1021 C CA . VAL A 1 133 ? -9.777 12.694 -13.731 1.00 81.06 133 VAL A CA 1
ATOM 1022 C C . VAL A 1 133 ? -10.443 12.864 -12.365 1.00 81.06 133 VAL A C 1
ATOM 1024 O O . VAL A 1 133 ? -10.592 11.890 -11.631 1.00 81.06 133 VAL A O 1
ATOM 1027 N N . MET A 1 134 ? -10.918 14.068 -12.036 1.00 78.88 134 MET A N 1
ATOM 1028 C CA . MET A 1 134 ? -11.599 14.354 -10.768 1.00 78.88 134 MET A CA 1
ATOM 1029 C C . MET A 1 134 ? -12.883 13.531 -10.593 1.00 78.88 134 MET A C 1
ATOM 1031 O O . MET A 1 134 ? -13.131 13.013 -9.504 1.00 78.88 134 MET A O 1
ATOM 1035 N N . LEU A 1 135 ? -13.676 13.354 -11.656 1.00 86.19 135 LEU A N 1
ATOM 1036 C CA . LEU A 1 135 ? -14.861 12.489 -11.633 1.00 86.19 135 LEU A CA 1
ATOM 1037 C C . LEU A 1 135 ? -14.499 11.012 -11.438 1.00 86.19 135 LEU A C 1
ATOM 1039 O O . LEU A 1 135 ? -15.120 10.334 -10.618 1.00 86.19 135 LEU A O 1
ATOM 1043 N N . GLY A 1 136 ? -13.482 10.519 -12.151 1.00 83.75 136 GLY A N 1
ATOM 1044 C CA . GLY A 1 136 ? -12.989 9.148 -12.004 1.00 83.75 136 GLY A CA 1
ATOM 1045 C C . GLY A 1 136 ? -12.450 8.873 -10.600 1.00 83.75 136 GLY A C 1
ATOM 1046 O O . GLY A 1 136 ? -12.751 7.839 -10.007 1.00 83.75 136 GLY A O 1
ATOM 1047 N N . VAL A 1 137 ? -11.725 9.832 -10.024 1.00 79.06 137 VAL A N 1
ATOM 1048 C CA . VAL A 1 137 ? -11.237 9.775 -8.643 1.00 79.06 137 VAL A CA 1
ATOM 1049 C C . VAL A 1 137 ? -12.399 9.747 -7.646 1.00 79.06 137 VAL A C 1
ATOM 1051 O O . VAL A 1 137 ? -12.401 8.897 -6.757 1.00 79.06 137 VAL A O 1
ATOM 1054 N N . ALA A 1 138 ? -13.409 10.608 -7.809 1.00 81.38 138 ALA A N 1
ATOM 1055 C CA . ALA A 1 138 ? -14.581 10.641 -6.931 1.00 81.38 138 ALA A CA 1
ATOM 1056 C C . ALA A 1 138 ? -15.378 9.323 -6.970 1.00 81.38 138 ALA A C 1
ATOM 1058 O O . ALA A 1 138 ? -15.696 8.755 -5.922 1.00 81.38 138 ALA A O 1
ATOM 1059 N N . LEU A 1 139 ? -15.644 8.790 -8.168 1.00 86.44 139 LEU A N 1
ATOM 1060 C CA . LEU A 1 139 ? -16.271 7.473 -8.346 1.00 86.44 139 LEU A CA 1
ATOM 1061 C C . LEU A 1 139 ? -15.404 6.345 -7.775 1.00 86.44 139 LEU A C 1
ATOM 1063 O O . LEU A 1 139 ? -15.923 5.408 -7.162 1.00 86.44 139 LEU A O 1
ATOM 1067 N N . GLY A 1 140 ? -14.085 6.460 -7.932 1.00 84.69 140 GLY A N 1
ATOM 1068 C CA . GLY A 1 140 ? -13.099 5.558 -7.358 1.00 84.69 140 GLY A CA 1
ATOM 1069 C C . GLY A 1 140 ? -13.218 5.479 -5.840 1.00 84.69 140 GLY A C 1
ATOM 1070 O O . GLY A 1 140 ? -13.379 4.383 -5.318 1.00 84.69 140 GLY A O 1
ATOM 1071 N N . ILE A 1 141 ? -13.223 6.613 -5.131 1.00 80.31 141 ILE A N 1
ATOM 1072 C CA . ILE A 1 141 ? -13.368 6.647 -3.662 1.00 80.31 141 ILE A CA 1
ATOM 1073 C C . ILE A 1 141 ? -14.650 5.925 -3.224 1.00 80.31 141 ILE A C 1
ATOM 1075 O O . ILE A 1 141 ? -14.611 5.085 -2.325 1.00 80.31 141 ILE A O 1
ATOM 1079 N N . ILE A 1 142 ? -15.786 6.215 -3.869 1.00 84.31 142 ILE A N 1
ATOM 1080 C CA . ILE A 1 142 ? -17.076 5.599 -3.515 1.00 84.31 142 ILE A CA 1
ATOM 1081 C C . ILE A 1 142 ? -17.015 4.077 -3.704 1.00 84.31 142 ILE A C 1
ATOM 1083 O O . ILE A 1 142 ? -17.401 3.322 -2.808 1.00 84.31 142 ILE A O 1
ATOM 1087 N N . THR A 1 143 ? -16.495 3.631 -4.848 1.00 85.62 143 THR A N 1
ATOM 1088 C CA . THR A 1 143 ? -16.424 2.208 -5.203 1.00 85.62 143 THR A CA 1
ATOM 1089 C C . THR A 1 143 ? -15.462 1.450 -4.288 1.00 85.62 143 THR A C 1
ATOM 1091 O O . THR A 1 143 ? -15.828 0.408 -3.747 1.00 85.62 143 THR A O 1
ATOM 1094 N N . MET A 1 144 ? -14.260 1.990 -4.053 1.00 83.06 144 MET A N 1
ATOM 1095 C CA . MET A 1 144 ? -13.257 1.393 -3.164 1.00 83.06 144 MET A CA 1
ATOM 1096 C C . MET A 1 144 ? -13.783 1.265 -1.734 1.00 83.06 144 MET A C 1
ATOM 1098 O O . MET A 1 144 ? -13.617 0.221 -1.105 1.00 83.06 144 MET A O 1
ATOM 1102 N N . ARG A 1 145 ? -14.483 2.291 -1.230 1.00 80.88 145 ARG A N 1
ATOM 1103 C CA . ARG A 1 145 ? -15.020 2.271 0.133 1.00 80.88 145 ARG A CA 1
ATOM 1104 C C . ARG A 1 145 ? -16.087 1.197 0.322 1.00 80.88 145 ARG A C 1
ATOM 1106 O O . ARG A 1 145 ? -16.113 0.530 1.354 1.00 80.88 145 ARG A O 1
ATOM 1113 N N . PHE A 1 146 ? -16.955 1.013 -0.670 1.00 84.75 146 PHE A N 1
ATOM 1114 C CA . PHE A 1 146 ? -17.932 -0.071 -0.646 1.00 84.75 146 PHE A CA 1
ATOM 1115 C C . PHE A 1 146 ? -17.246 -1.444 -0.741 1.00 84.75 146 PHE A C 1
ATOM 1117 O O . PHE A 1 146 ? -17.567 -2.355 0.025 1.00 84.75 146 PHE A O 1
ATOM 1124 N N . ALA A 1 147 ? -16.239 -1.568 -1.612 1.00 85.88 147 ALA A N 1
ATOM 1125 C CA . ALA A 1 147 ? -15.470 -2.795 -1.787 1.00 85.88 147 ALA A CA 1
ATOM 1126 C C . ALA A 1 147 ? -14.705 -3.206 -0.516 1.00 85.88 147 ALA A C 1
ATOM 1128 O O . ALA A 1 147 ? -14.727 -4.379 -0.155 1.00 85.88 147 ALA A O 1
ATOM 1129 N N . ALA A 1 148 ? -14.105 -2.264 0.219 1.00 82.88 148 ALA A N 1
ATOM 1130 C CA . ALA A 1 148 ? -13.380 -2.539 1.464 1.00 82.88 148 ALA A CA 1
ATOM 1131 C C . ALA A 1 148 ? -14.261 -3.214 2.530 1.00 82.88 148 ALA A C 1
ATOM 1133 O O . ALA A 1 148 ? -13.805 -4.114 3.242 1.00 82.88 148 ALA A O 1
ATOM 1134 N N . GLY A 1 149 ? -15.542 -2.833 2.611 1.00 82.50 149 GLY A N 1
ATOM 1135 C CA . GLY A 1 149 ? -16.512 -3.495 3.486 1.00 82.50 149 GLY A CA 1
ATOM 1136 C C . GLY A 1 149 ? -16.754 -4.954 3.087 1.00 82.50 149 GLY A C 1
ATOM 1137 O O . GLY A 1 149 ? -16.742 -5.839 3.943 1.00 82.50 149 GLY A O 1
ATOM 1138 N N . ILE A 1 150 ? -16.900 -5.214 1.783 1.00 85.81 150 ILE A N 1
ATOM 1139 C CA . ILE A 1 150 ? -17.078 -6.567 1.236 1.00 85.81 150 ILE A CA 1
ATOM 1140 C C . ILE A 1 150 ? -15.821 -7.411 1.461 1.00 85.81 150 ILE A C 1
ATOM 1142 O O . ILE A 1 150 ? -15.931 -8.538 1.936 1.00 85.81 150 ILE A O 1
ATOM 1146 N N . PHE A 1 151 ? -14.631 -6.876 1.179 1.00 83.69 151 PHE A N 1
ATOM 1147 C CA . PHE A 1 151 ? -13.367 -7.587 1.379 1.00 83.69 151 PHE A CA 1
ATOM 1148 C C . PHE A 1 151 ? -13.128 -7.923 2.846 1.00 83.69 151 PHE A C 1
ATOM 1150 O O . PHE A 1 151 ? -12.777 -9.055 3.158 1.00 83.69 151 PHE A O 1
ATOM 1157 N N . THR A 1 152 ? -13.407 -6.988 3.758 1.00 82.38 152 THR A N 1
ATOM 1158 C CA . THR A 1 152 ? -13.299 -7.247 5.201 1.00 82.38 152 THR A CA 1
ATOM 1159 C C . THR A 1 152 ? -14.232 -8.378 5.630 1.00 82.38 152 THR A C 1
ATOM 1161 O O . THR A 1 152 ? -13.848 -9.236 6.423 1.00 82.38 152 THR A O 1
ATOM 1164 N N . TRP A 1 153 ? -15.461 -8.404 5.106 1.00 85.75 153 TRP A N 1
ATOM 1165 C CA . TRP A 1 153 ? -16.396 -9.495 5.367 1.00 85.75 153 TRP A CA 1
ATOM 1166 C C . TRP A 1 153 ? -15.911 -10.828 4.777 1.00 85.75 153 TRP A C 1
ATOM 1168 O O . TRP A 1 153 ? -16.021 -11.860 5.435 1.00 85.75 153 TRP A O 1
ATOM 1178 N N . MET A 1 154 ? -15.326 -10.803 3.578 1.00 82.56 154 MET A N 1
ATOM 1179 C CA . MET A 1 154 ? -14.804 -11.986 2.893 1.00 82.56 154 MET A CA 1
ATOM 1180 C C . MET A 1 154 ? -13.606 -12.595 3.632 1.00 82.56 154 MET A C 1
ATOM 1182 O O . MET A 1 154 ? -13.609 -13.794 3.885 1.00 82.56 154 MET A O 1
ATOM 1186 N N . ILE A 1 155 ? -12.646 -11.769 4.063 1.00 84.50 155 ILE A N 1
ATOM 1187 C CA . ILE A 1 155 ? -11.473 -12.200 4.842 1.00 84.50 155 ILE A CA 1
ATOM 1188 C C . ILE A 1 155 ? -11.901 -12.789 6.192 1.00 84.50 155 ILE A C 1
ATOM 1190 O O . ILE A 1 155 ? -11.389 -13.819 6.611 1.00 84.50 155 ILE A O 1
ATOM 1194 N N . ARG A 1 156 ? -12.896 -12.187 6.863 1.00 84.44 156 ARG A N 1
ATOM 1195 C CA . ARG A 1 156 ? -13.438 -12.737 8.121 1.00 84.44 156 ARG A CA 1
ATOM 1196 C C . ARG A 1 156 ? -14.087 -14.107 7.947 1.00 84.44 156 ARG A C 1
ATOM 1198 O O . ARG A 1 156 ? -14.146 -14.867 8.908 1.00 84.44 156 ARG A O 1
ATOM 1205 N N . ARG A 1 157 ? -14.640 -14.385 6.766 1.00 84.06 157 ARG A N 1
ATOM 1206 C CA . ARG A 1 157 ? -15.279 -15.665 6.455 1.00 84.06 157 ARG A CA 1
ATOM 1207 C C . ARG A 1 157 ? -14.261 -16.722 6.034 1.00 84.06 157 ARG A C 1
ATOM 1209 O O . ARG A 1 157 ? -14.431 -17.878 6.391 1.00 84.06 157 ARG A O 1
ATOM 1216 N N . GLU A 1 158 ? -13.234 -16.314 5.301 1.00 80.94 158 GLU A N 1
ATOM 1217 C CA . GLU A 1 158 ? -12.207 -17.180 4.731 1.00 80.94 158 GLU A CA 1
ATOM 1218 C C . GLU A 1 158 ? -10.821 -16.556 4.989 1.00 80.94 158 GLU A C 1
ATOM 1220 O O . GLU A 1 158 ? -10.353 -15.742 4.185 1.00 80.94 158 GLU A O 1
ATOM 1225 N N . PRO A 1 159 ? -10.137 -16.917 6.092 1.00 78.81 159 PRO A N 1
ATOM 1226 C CA . PRO A 1 159 ? -8.865 -16.297 6.480 1.00 78.81 159 PRO A CA 1
ATOM 1227 C C . PRO A 1 159 ? -7.742 -16.542 5.462 1.00 78.81 159 PRO A C 1
ATOM 1229 O O . PRO A 1 159 ? -6.792 -15.775 5.387 1.00 78.81 159 PRO A O 1
ATOM 1232 N N . ILE A 1 160 ? -7.875 -17.553 4.600 1.00 77.44 160 ILE A N 1
ATOM 1233 C CA . ILE A 1 160 ? -6.902 -17.837 3.536 1.00 77.44 160 ILE A CA 1
ATOM 1234 C C . ILE A 1 160 ? -6.809 -16.677 2.520 1.00 77.44 160 ILE A C 1
ATOM 1236 O O . ILE A 1 160 ? -5.776 -16.495 1.871 1.00 77.44 160 ILE A O 1
ATOM 1240 N N . LEU A 1 161 ? -7.855 -15.847 2.398 1.00 79.38 161 LEU A N 1
ATOM 1241 C CA . LEU A 1 161 ? -7.815 -14.654 1.548 1.00 79.38 161 LEU A CA 1
ATOM 1242 C C . LEU A 1 161 ? -6.821 -13.602 2.051 1.00 79.38 161 LEU A C 1
ATOM 1244 O O . LEU A 1 161 ? -6.323 -12.818 1.245 1.00 79.38 161 LEU A O 1
ATOM 1248 N N . GLU A 1 162 ? -6.517 -13.592 3.348 1.00 82.19 162 GLU A N 1
ATOM 1249 C CA . GLU A 1 162 ? -5.491 -12.722 3.919 1.00 82.19 162 GLU A CA 1
ATOM 1250 C C . GLU A 1 162 ? -4.118 -13.082 3.345 1.00 82.19 162 GLU A C 1
ATOM 1252 O O . GLU A 1 162 ? -3.468 -12.250 2.715 1.00 82.19 162 GLU A O 1
ATOM 1257 N N . THR A 1 163 ? -3.731 -14.357 3.433 1.00 80.38 163 THR A N 1
ATOM 1258 C CA . THR A 1 163 ? -2.477 -14.865 2.861 1.00 80.38 163 THR A CA 1
ATOM 1259 C C . THR A 1 163 ? -2.392 -14.601 1.355 1.00 80.38 163 THR A C 1
ATOM 1261 O O . THR A 1 163 ? -1.350 -14.177 0.855 1.00 80.38 163 THR A O 1
ATOM 1264 N N . ALA A 1 164 ? -3.496 -14.786 0.622 1.00 82.56 164 ALA A N 1
ATOM 1265 C CA . ALA A 1 164 ? -3.557 -14.482 -0.808 1.00 82.56 164 ALA A CA 1
ATOM 1266 C C . ALA A 1 164 ? -3.283 -12.995 -1.103 1.00 82.56 164 ALA A C 1
ATOM 1268 O O . ALA A 1 164 ? -2.567 -12.680 -2.054 1.00 82.56 164 ALA A O 1
ATOM 1269 N N . ALA A 1 165 ? -3.805 -12.080 -0.280 1.00 83.88 165 ALA A N 1
ATOM 1270 C CA . ALA A 1 165 ? -3.549 -10.649 -0.422 1.00 83.88 165 ALA A CA 1
ATOM 1271 C C . ALA A 1 165 ? -2.061 -10.319 -0.221 1.00 83.88 165 ALA A C 1
ATOM 1273 O O . ALA A 1 165 ? -1.492 -9.575 -1.019 1.00 83.88 165 ALA A O 1
ATOM 1274 N N . TYR A 1 166 ? -1.399 -10.930 0.766 1.00 84.44 166 TYR A N 1
ATOM 1275 C CA . TYR A 1 166 ? 0.041 -10.751 0.979 1.00 84.44 166 TYR A CA 1
ATOM 1276 C C . TYR A 1 166 ? 0.896 -11.321 -0.163 1.00 84.44 166 TYR A C 1
ATOM 1278 O O . TYR A 1 166 ? 1.904 -10.717 -0.527 1.00 84.44 166 TYR A O 1
ATOM 1286 N N . ILE A 1 167 ? 0.476 -12.416 -0.807 1.00 84.94 167 ILE A N 1
ATOM 1287 C CA . ILE A 1 167 ? 1.141 -12.930 -2.021 1.00 84.94 167 ILE A CA 1
ATOM 1288 C C . ILE A 1 167 ? 0.995 -11.943 -3.192 1.00 84.94 167 ILE A C 1
ATOM 1290 O O . ILE A 1 167 ? 1.937 -11.737 -3.957 1.00 84.94 167 ILE A O 1
ATOM 1294 N N . VAL A 1 168 ? -0.161 -11.288 -3.337 1.00 86.44 168 VAL A N 1
ATOM 1295 C CA . VAL A 1 168 ? -0.342 -10.231 -4.348 1.00 86.44 168 VAL A CA 1
ATOM 1296 C C . VAL A 1 168 ? 0.560 -9.030 -4.049 1.00 86.44 168 VAL A C 1
ATOM 1298 O O . VAL A 1 168 ? 1.234 -8.543 -4.954 1.00 86.44 168 VAL A O 1
ATOM 1301 N N . VAL A 1 169 ? 0.643 -8.593 -2.788 1.00 86.06 169 VAL A N 1
ATOM 1302 C CA . VAL A 1 169 ? 1.554 -7.515 -2.359 1.00 86.06 169 VAL A CA 1
ATOM 1303 C C . VAL A 1 169 ? 3.014 -7.864 -2.664 1.00 86.06 169 VAL A C 1
ATOM 1305 O O . VAL A 1 169 ? 3.751 -7.018 -3.174 1.00 86.06 169 VAL A O 1
ATOM 1308 N N . PHE A 1 170 ? 3.420 -9.116 -2.428 1.00 87.31 170 PHE A N 1
ATOM 1309 C CA . PHE A 1 170 ? 4.748 -9.606 -2.795 1.00 87.31 170 PHE A CA 1
ATOM 1310 C C . PHE A 1 170 ? 5.018 -9.458 -4.296 1.00 87.31 170 PHE A C 1
ATOM 1312 O O . PHE A 1 170 ? 6.048 -8.906 -4.683 1.00 87.31 170 PHE A O 1
ATOM 1319 N N . ASN A 1 171 ? 4.079 -9.895 -5.141 1.00 88.06 171 ASN A N 1
ATOM 1320 C CA . ASN A 1 171 ? 4.216 -9.772 -6.592 1.00 88.06 171 ASN A CA 1
ATOM 1321 C C . ASN A 1 171 ? 4.360 -8.316 -7.041 1.00 88.06 171 ASN A C 1
ATOM 1323 O O . ASN A 1 171 ? 5.216 -8.038 -7.876 1.00 88.06 171 ASN A O 1
ATOM 1327 N N . ILE A 1 172 ? 3.592 -7.387 -6.461 1.00 87.88 172 ILE A N 1
ATOM 1328 C CA . ILE A 1 172 ? 3.710 -5.951 -6.763 1.00 87.88 172 ILE A CA 1
ATOM 1329 C C . ILE A 1 172 ? 5.112 -5.445 -6.399 1.00 87.88 172 ILE A C 1
ATOM 1331 O O . ILE A 1 172 ? 5.755 -4.766 -7.199 1.00 87.88 172 ILE A O 1
ATOM 1335 N N . GLY A 1 173 ? 5.621 -5.803 -5.217 1.00 87.75 173 GLY A N 1
ATOM 1336 C CA . GLY A 1 173 ? 6.970 -5.428 -4.793 1.00 87.75 173 GLY A CA 1
ATOM 1337 C C . GLY A 1 173 ? 8.063 -5.964 -5.727 1.00 87.75 173 GLY A C 1
ATOM 1338 O O . GLY A 1 173 ? 8.959 -5.218 -6.125 1.00 87.75 173 GLY A O 1
ATOM 1339 N N . VAL A 1 174 ? 7.969 -7.231 -6.140 1.00 88.69 174 VAL A N 1
ATOM 1340 C CA . VAL A 1 174 ? 8.913 -7.841 -7.094 1.00 88.69 174 VAL A CA 1
ATOM 1341 C C . VAL A 1 174 ? 8.820 -7.181 -8.469 1.00 88.69 174 VAL A C 1
ATOM 1343 O O . VAL A 1 174 ? 9.849 -6.857 -9.061 1.00 88.69 174 VAL A O 1
ATOM 1346 N N . GLU A 1 175 ? 7.609 -6.936 -8.969 1.00 85.56 175 GLU A N 1
ATOM 1347 C CA . GLU A 1 175 ? 7.388 -6.262 -10.249 1.00 85.56 175 GLU A CA 1
ATOM 1348 C C . GLU A 1 175 ? 8.021 -4.865 -10.261 1.00 85.56 175 GLU A C 1
ATOM 1350 O O . GLU A 1 175 ? 8.701 -4.509 -11.224 1.00 85.56 175 GLU A O 1
ATOM 1355 N N . LEU A 1 176 ? 7.861 -4.095 -9.179 1.00 85.31 176 LEU A N 1
ATOM 1356 C CA . LEU A 1 176 ? 8.464 -2.768 -9.044 1.00 85.31 176 LEU A CA 1
ATOM 1357 C C . LEU A 1 176 ? 9.999 -2.818 -9.075 1.00 85.31 176 LEU A C 1
ATOM 1359 O O . LEU A 1 176 ? 10.613 -1.975 -9.729 1.00 85.31 176 LEU A O 1
ATOM 1363 N N . LEU A 1 177 ? 10.629 -3.811 -8.433 1.00 87.88 177 LEU A N 1
ATOM 1364 C CA . LEU A 1 177 ? 12.083 -3.994 -8.525 1.00 87.88 177 LEU A CA 1
ATOM 1365 C C . LEU A 1 177 ? 12.523 -4.374 -9.940 1.00 87.88 177 LEU A C 1
ATOM 1367 O O . LEU A 1 177 ? 13.510 -3.835 -10.438 1.00 87.88 177 LEU A O 1
ATOM 1371 N N . ILE A 1 178 ? 11.802 -5.283 -10.601 1.00 88.12 178 ILE A N 1
ATOM 1372 C CA . ILE A 1 178 ? 12.134 -5.700 -11.969 1.00 88.12 178 ILE A CA 1
ATOM 1373 C C . ILE A 1 178 ? 12.021 -4.513 -12.930 1.00 88.12 178 ILE A C 1
ATOM 1375 O O . ILE A 1 178 ? 12.922 -4.297 -13.742 1.00 88.12 178 ILE A O 1
ATOM 1379 N N . ALA A 1 179 ? 10.953 -3.725 -12.813 1.00 83.94 179 ALA A N 1
ATOM 1380 C CA . ALA A 1 179 ? 10.738 -2.543 -13.637 1.00 83.94 179 ALA A CA 1
ATOM 1381 C C . ALA A 1 179 ? 11.861 -1.505 -13.463 1.00 83.94 179 ALA A C 1
ATOM 1383 O O . ALA A 1 179 ? 12.279 -0.892 -14.445 1.00 83.94 179 ALA A O 1
ATOM 1384 N N . GLU A 1 180 ? 12.373 -1.330 -12.242 1.00 85.12 180 GLU A N 1
ATOM 1385 C CA . GLU A 1 180 ? 13.423 -0.350 -11.955 1.00 85.12 180 GLU A CA 1
ATOM 1386 C C . GLU A 1 180 ? 14.830 -0.840 -12.346 1.00 85.12 180 GLU A C 1
ATOM 1388 O O . GLU A 1 180 ? 15.591 -0.080 -12.935 1.00 85.12 180 GLU A O 1
ATOM 1393 N N . PHE A 1 181 ? 15.183 -2.102 -12.071 1.00 85.81 181 PHE A N 1
ATOM 1394 C CA . PHE A 1 181 ? 16.532 -2.629 -12.333 1.00 85.81 181 PHE A CA 1
ATOM 1395 C C . PHE A 1 181 ? 16.741 -3.146 -13.756 1.00 85.81 181 PHE A C 1
ATOM 1397 O O . PHE A 1 181 ? 17.827 -2.991 -14.312 1.00 85.81 181 PHE A O 1
ATOM 1404 N N . TYR A 1 182 ? 15.732 -3.794 -14.339 1.00 83.25 182 TYR A N 1
ATOM 1405 C CA . TYR A 1 182 ? 15.845 -4.412 -15.662 1.00 83.25 182 TYR A CA 1
ATOM 1406 C C . TYR A 1 182 ? 15.225 -3.554 -16.769 1.00 83.25 182 TYR A C 1
ATOM 1408 O O . TYR A 1 182 ? 15.313 -3.931 -17.935 1.00 83.25 182 TYR A O 1
ATOM 1416 N N . HIS A 1 183 ? 14.599 -2.417 -16.429 1.00 77.94 183 HIS A N 1
ATOM 1417 C CA . HIS A 1 183 ? 13.883 -1.539 -17.366 1.00 77.94 183 HIS A CA 1
ATOM 1418 C C . HIS A 1 183 ? 12.891 -2.290 -18.277 1.00 77.94 183 HIS A C 1
ATOM 1420 O O . HIS A 1 183 ? 12.597 -1.867 -19.396 1.00 77.94 183 HIS A O 1
ATOM 1426 N N . VAL A 1 184 ? 12.366 -3.425 -17.802 1.00 74.88 184 VAL A N 1
ATOM 1427 C CA . VAL A 1 184 ? 11.360 -4.210 -18.517 1.00 74.88 184 VAL A CA 1
ATOM 1428 C C . VAL A 1 184 ? 9.998 -3.608 -18.212 1.00 74.88 184 VAL A C 1
ATOM 1430 O O . VAL A 1 184 ? 9.501 -3.678 -17.088 1.00 74.88 184 VAL A O 1
ATOM 1433 N N . HIS A 1 185 ? 9.383 -3.007 -19.226 1.00 68.94 185 HIS A N 1
ATOM 1434 C CA . HIS A 1 185 ? 8.029 -2.486 -19.120 1.00 68.94 185 HIS A CA 1
ATOM 1435 C C . HIS A 1 185 ? 7.026 -3.593 -19.438 1.00 68.94 185 HIS A C 1
ATOM 1437 O O . HIS A 1 185 ? 6.875 -3.992 -20.590 1.00 68.94 185 HIS A O 1
ATOM 1443 N N . PHE A 1 186 ? 6.332 -4.083 -18.412 1.00 74.12 186 PHE A N 1
ATOM 1444 C CA . PHE A 1 186 ? 5.174 -4.951 -18.606 1.00 74.12 186 PHE A CA 1
ATOM 1445 C C . PHE A 1 186 ? 3.984 -4.124 -19.086 1.00 74.12 186 PHE A C 1
ATOM 1447 O O . PHE A 1 186 ? 3.646 -3.096 -18.487 1.00 74.12 186 PHE A O 1
ATOM 1454 N N . GLU A 1 187 ? 3.327 -4.586 -20.146 1.00 79.25 187 GLU A N 1
ATOM 1455 C CA . GLU A 1 187 ? 2.081 -3.979 -20.599 1.00 79.25 187 GLU A CA 1
ATOM 1456 C C . GLU A 1 187 ? 0.980 -4.166 -19.550 1.00 79.25 187 GLU A C 1
ATOM 1458 O O . GLU A 1 187 ? 0.954 -5.157 -18.815 1.00 79.25 187 GLU A O 1
ATOM 1463 N N . ALA A 1 188 ? 0.023 -3.234 -19.505 1.00 77.00 188 ALA A N 1
ATOM 1464 C CA . ALA A 1 188 ? -1.077 -3.258 -18.538 1.00 77.00 188 ALA A CA 1
ATOM 1465 C C . ALA A 1 188 ? -1.834 -4.600 -18.533 1.00 77.00 188 ALA A C 1
ATOM 1467 O O . ALA A 1 188 ? -2.219 -5.098 -17.475 1.00 77.00 188 ALA A O 1
ATOM 1468 N N . TRP A 1 189 ? -1.984 -5.221 -19.707 1.00 81.38 189 TRP A N 1
ATOM 1469 C CA . TRP A 1 189 ? -2.620 -6.528 -19.838 1.00 81.38 189 TRP A CA 1
ATOM 1470 C C . TRP A 1 189 ? -1.823 -7.646 -19.159 1.00 81.38 189 TRP A C 1
ATOM 1472 O O . TRP A 1 189 ? -2.398 -8.483 -18.470 1.00 81.38 189 TRP A O 1
ATOM 1482 N N . GLN A 1 190 ? -0.495 -7.645 -19.299 1.00 83.25 190 GLN A N 1
ATOM 1483 C CA . GLN A 1 190 ? 0.366 -8.651 -18.675 1.00 83.25 190 GLN A CA 1
ATOM 1484 C C . GLN A 1 190 ? 0.311 -8.545 -17.151 1.00 83.25 190 GLN A C 1
ATOM 1486 O O . GLN A 1 190 ? 0.131 -9.559 -16.481 1.00 83.25 190 GLN A O 1
ATOM 1491 N N . LYS A 1 191 ? 0.373 -7.322 -16.610 1.00 80.44 191 LYS A N 1
ATOM 1492 C CA . LYS A 1 191 ? 0.245 -7.066 -15.165 1.00 80.44 191 LYS A CA 1
ATOM 1493 C C . LYS A 1 191 ? -1.085 -7.576 -14.615 1.00 80.44 191 LYS A C 1
ATOM 1495 O O . LYS A 1 191 ? -1.123 -8.266 -13.595 1.00 80.44 191 LYS A O 1
ATOM 1500 N N . PHE A 1 192 ? -2.175 -7.278 -15.326 1.00 82.38 192 PHE A N 1
ATOM 1501 C CA . PHE A 1 192 ? -3.511 -7.744 -14.965 1.00 82.38 192 PHE A CA 1
ATOM 1502 C C . PHE A 1 192 ? -3.603 -9.273 -14.979 1.00 82.38 192 PHE A C 1
ATOM 1504 O O . PHE A 1 192 ? -4.098 -9.859 -14.021 1.00 82.38 192 PHE A O 1
ATOM 1511 N N . VAL A 1 193 ? -3.081 -9.928 -16.021 1.00 87.25 193 VAL A N 1
ATOM 1512 C CA . VAL A 1 193 ? -3.084 -11.394 -16.129 1.00 87.25 193 VAL A CA 1
ATOM 1513 C C . VAL A 1 193 ? -2.249 -12.035 -15.022 1.00 87.25 193 VAL A C 1
ATOM 1515 O O . VAL A 1 193 ? -2.721 -12.985 -14.409 1.00 87.25 193 VAL A O 1
ATOM 1518 N N . ILE A 1 194 ? -1.056 -11.515 -14.719 1.00 85.00 194 ILE A N 1
ATOM 1519 C CA . ILE A 1 194 ? -0.196 -12.031 -13.640 1.00 85.00 194 ILE A CA 1
ATOM 1520 C C . ILE A 1 194 ? -0.904 -11.907 -12.287 1.00 85.00 194 ILE A C 1
ATOM 1522 O O . ILE A 1 194 ? -0.947 -12.868 -11.513 1.00 85.00 194 ILE A O 1
ATOM 1526 N N . SER A 1 195 ? -1.518 -10.754 -12.021 1.00 81.38 195 SER A N 1
ATOM 1527 C CA . SER A 1 195 ? -2.231 -10.497 -10.768 1.00 81.38 195 SER A CA 1
ATOM 1528 C C . SER A 1 195 ? -3.479 -11.375 -10.635 1.00 81.38 195 SER A C 1
ATOM 1530 O O . SER A 1 195 ? -3.675 -12.032 -9.612 1.00 81.38 195 SER A O 1
ATOM 1532 N N . ALA A 1 196 ? -4.294 -11.463 -11.691 1.00 85.25 196 ALA A N 1
ATOM 1533 C CA . ALA A 1 196 ? -5.490 -12.299 -11.718 1.00 85.25 196 ALA A CA 1
ATOM 1534 C C . ALA A 1 196 ? -5.145 -13.791 -11.607 1.00 85.25 196 ALA A C 1
ATOM 1536 O O . ALA A 1 196 ? -5.776 -14.509 -10.835 1.00 85.25 196 ALA A O 1
ATOM 1537 N N . ALA A 1 197 ? -4.117 -14.253 -12.324 1.00 86.56 197 ALA A N 1
ATOM 1538 C CA . ALA A 1 197 ? -3.644 -15.631 -12.255 1.00 86.56 197 ALA A CA 1
ATOM 1539 C C . ALA A 1 197 ? -3.130 -15.982 -10.856 1.00 86.56 197 ALA A C 1
ATOM 1541 O O . ALA A 1 197 ? -3.472 -17.043 -10.346 1.00 86.56 197 ALA A O 1
ATOM 1542 N N . THR A 1 198 ? -2.374 -15.087 -10.211 1.00 83.75 198 THR A N 1
ATOM 1543 C CA . THR A 1 198 ? -1.911 -15.285 -8.828 1.00 83.75 198 THR A CA 1
ATOM 1544 C C . THR A 1 198 ? -3.088 -15.427 -7.870 1.00 83.75 198 THR A C 1
ATOM 1546 O O . THR A 1 198 ? -3.111 -16.345 -7.052 1.00 83.75 198 THR A O 1
ATOM 1549 N N . LEU A 1 199 ? -4.084 -14.547 -7.982 1.00 81.81 199 LEU A N 1
ATOM 1550 C CA . LEU A 1 199 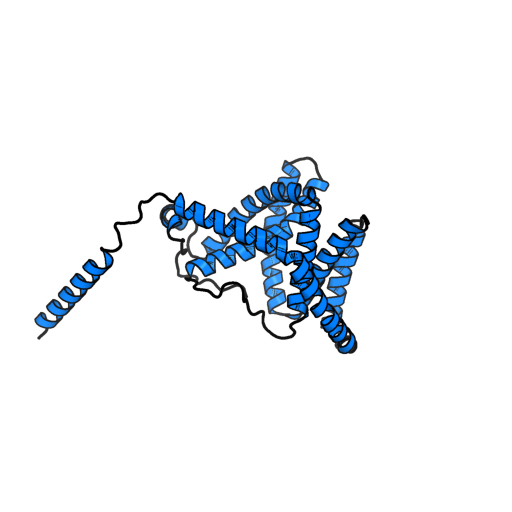? -5.248 -14.561 -7.101 1.00 81.81 199 LEU A CA 1
ATOM 1551 C C . LEU A 1 199 ? -6.080 -15.835 -7.298 1.00 81.81 199 LEU A C 1
ATOM 1553 O O . LEU A 1 199 ? -6.423 -16.502 -6.324 1.00 81.81 199 LEU A O 1
ATOM 1557 N N . ILE A 1 200 ? -6.332 -16.223 -8.552 1.00 85.00 200 ILE A N 1
ATOM 1558 C CA . ILE A 1 200 ? -7.017 -17.477 -8.884 1.00 85.00 200 ILE A CA 1
ATOM 1559 C C . ILE A 1 200 ? -6.219 -18.673 -8.363 1.00 85.00 200 ILE A C 1
ATOM 1561 O O . ILE A 1 200 ? -6.800 -19.557 -7.744 1.00 85.00 200 ILE A O 1
ATOM 1565 N N . LEU A 1 201 ? -4.898 -18.697 -8.555 1.00 82.94 201 LEU A N 1
ATOM 1566 C CA . LEU A 1 201 ? -4.035 -19.773 -8.072 1.00 82.94 201 LEU A CA 1
ATOM 1567 C C . LEU A 1 201 ? -4.090 -19.903 -6.547 1.00 82.94 201 LEU A C 1
ATOM 1569 O O . LEU A 1 201 ? -4.205 -21.020 -6.053 1.00 82.94 201 LEU A O 1
ATOM 1573 N N . CYS A 1 202 ? -4.062 -18.791 -5.806 1.00 76.12 202 CYS A N 1
ATOM 1574 C CA . CYS A 1 202 ? -4.176 -18.805 -4.345 1.00 76.12 202 CYS A CA 1
ATOM 1575 C C . CYS A 1 202 ? -5.532 -19.353 -3.888 1.00 76.12 202 CYS A C 1
ATOM 1577 O O . CYS A 1 202 ? -5.589 -20.194 -2.995 1.00 76.12 202 CYS A O 1
ATOM 1579 N N . VAL A 1 203 ? -6.623 -18.930 -4.533 1.00 78.12 203 VAL A N 1
ATOM 1580 C CA . VAL A 1 203 ? -7.976 -19.417 -4.222 1.00 78.12 203 VAL A CA 1
ATOM 1581 C C . VAL A 1 203 ? -8.131 -20.901 -4.580 1.00 78.12 203 VAL A C 1
ATOM 1583 O O . VAL A 1 203 ? -8.713 -21.670 -3.818 1.00 78.12 203 VAL A O 1
ATOM 1586 N N . VAL A 1 204 ? -7.580 -21.338 -5.713 1.00 81.31 204 VAL A N 1
ATOM 1587 C CA . VAL A 1 204 ? -7.598 -22.746 -6.137 1.00 81.31 204 VAL A CA 1
ATOM 1588 C C . VAL A 1 204 ? -6.755 -23.610 -5.199 1.00 81.31 204 VAL A C 1
ATOM 1590 O O . VAL A 1 204 ? -7.207 -24.683 -4.806 1.00 81.31 204 VAL A O 1
ATOM 1593 N N . TYR A 1 205 ? -5.570 -23.141 -4.797 1.00 76.19 205 TYR A N 1
ATOM 1594 C CA . TYR A 1 205 ? -4.732 -23.794 -3.789 1.00 76.19 205 TYR A CA 1
ATOM 1595 C C . TYR A 1 205 ? -5.482 -23.953 -2.460 1.00 76.19 205 TYR A C 1
ATOM 1597 O O . TYR A 1 205 ? -5.451 -25.028 -1.871 1.00 76.19 205 TYR A O 1
ATOM 1605 N N . ALA A 1 206 ? -6.212 -22.918 -2.034 1.00 70.44 206 ALA A N 1
ATOM 1606 C CA . ALA A 1 206 ? -7.007 -22.931 -0.809 1.00 70.44 206 ALA A CA 1
ATOM 1607 C C . ALA A 1 206 ? -8.147 -23.963 -0.832 1.00 70.44 206 ALA A C 1
ATOM 1609 O O . ALA A 1 206 ? -8.483 -24.539 0.200 1.00 70.44 206 ALA A O 1
ATOM 1610 N N . HIS A 1 207 ? -8.762 -24.194 -1.996 1.00 74.38 207 HIS A N 1
ATOM 1611 C CA . HIS A 1 207 ? -9.917 -25.084 -2.113 1.00 74.38 207 HIS A CA 1
ATOM 1612 C C . HIS A 1 207 ? -9.541 -26.535 -2.465 1.00 74.38 207 HIS A C 1
ATOM 1614 O O . HIS A 1 207 ? -10.256 -27.467 -2.098 1.00 74.38 207 HIS A O 1
ATOM 1620 N N . LEU A 1 208 ? -8.417 -26.755 -3.158 1.00 76.06 208 LEU A N 1
ATOM 1621 C CA . LEU A 1 208 ? -7.948 -28.086 -3.543 1.00 76.06 208 LEU A CA 1
ATOM 1622 C C . LEU A 1 208 ? -6.921 -28.626 -2.541 1.00 76.06 208 LEU A C 1
ATOM 1624 O O . LEU A 1 208 ? -5.723 -28.370 -2.640 1.00 76.06 208 LEU A O 1
ATOM 1628 N N . SER A 1 209 ? -7.381 -29.500 -1.643 1.00 58.59 209 SER A N 1
ATOM 1629 C CA . SER A 1 209 ? -6.566 -30.157 -0.603 1.00 58.59 209 SER A CA 1
ATOM 1630 C C . SER A 1 209 ? -5.352 -30.920 -1.160 1.00 58.59 209 SER A C 1
ATOM 1632 O O . SER A 1 209 ? -4.361 -31.122 -0.463 1.00 58.59 209 SER A O 1
ATOM 1634 N N . PHE A 1 210 ? -5.412 -31.330 -2.432 1.00 61.31 210 PHE A N 1
ATOM 1635 C CA . PHE A 1 210 ? -4.350 -32.053 -3.134 1.00 61.31 210 PHE A CA 1
ATOM 1636 C C . PHE A 1 210 ? -3.075 -31.217 -3.350 1.00 61.31 210 PHE A C 1
ATOM 1638 O O . PHE A 1 210 ? -1.985 -31.780 -3.422 1.00 61.31 210 PHE A O 1
ATOM 1645 N N . LEU A 1 211 ? -3.167 -29.882 -3.410 1.00 57.28 211 LEU A N 1
ATOM 1646 C CA . LEU A 1 211 ? -1.996 -29.026 -3.638 1.00 57.28 211 LEU A CA 1
ATOM 1647 C C . LEU A 1 211 ? -1.143 -28.786 -2.379 1.00 57.28 211 LEU A C 1
ATOM 1649 O O . LEU A 1 211 ? 0.014 -28.381 -2.512 1.00 57.28 211 LEU A O 1
ATOM 1653 N N . HIS A 1 212 ? -1.629 -29.128 -1.178 1.00 61.12 212 HIS A N 1
ATOM 1654 C CA . HIS A 1 212 ? -0.831 -29.072 0.060 1.00 61.12 212 HIS A CA 1
ATOM 1655 C C . HIS A 1 212 ? 0.411 -29.987 0.027 1.00 61.12 212 HIS A C 1
ATOM 1657 O O . HIS A 1 212 ? 1.298 -29.867 0.874 1.00 61.12 212 HIS A O 1
ATOM 1663 N N . ILE A 1 213 ? 0.529 -30.858 -0.983 1.00 65.06 213 ILE A N 1
ATOM 1664 C CA . ILE A 1 213 ? 1.734 -31.643 -1.287 1.00 65.06 213 ILE A CA 1
ATOM 1665 C C . ILE A 1 213 ? 2.968 -30.762 -1.569 1.00 65.06 213 ILE A C 1
ATOM 1667 O O . ILE A 1 213 ? 4.096 -31.221 -1.408 1.00 65.06 213 ILE A O 1
ATOM 1671 N N . LEU A 1 214 ? 2.770 -29.484 -1.922 1.00 60.47 214 LEU A N 1
ATOM 1672 C CA . LEU A 1 214 ? 3.829 -28.477 -2.059 1.00 60.47 214 LEU A CA 1
ATOM 1673 C C . LEU A 1 214 ? 4.297 -27.890 -0.716 1.00 60.47 214 LEU A C 1
ATOM 1675 O O . LEU A 1 214 ? 5.239 -27.100 -0.692 1.00 60.47 214 LEU A O 1
ATOM 1679 N N . GLY A 1 215 ? 3.716 -28.299 0.416 1.00 62.56 215 GLY A N 1
ATOM 1680 C CA . GLY A 1 215 ? 4.129 -27.872 1.758 1.00 62.56 215 GLY A CA 1
ATOM 1681 C C . GLY A 1 215 ? 5.639 -27.969 2.064 1.00 62.56 215 GLY A C 1
ATOM 1682 O O . GLY A 1 215 ? 6.159 -27.103 2.768 1.00 62.56 215 GLY A O 1
ATOM 1683 N N . PRO A 1 216 ? 6.406 -28.955 1.551 1.00 68.44 216 PRO A N 1
ATOM 1684 C CA . PRO A 1 216 ? 7.864 -28.972 1.689 1.00 68.44 216 PRO A CA 1
ATOM 1685 C C . PRO A 1 216 ? 8.557 -27.837 0.922 1.00 68.44 216 PRO A C 1
ATOM 1687 O O . PRO A 1 216 ? 9.513 -27.259 1.432 1.00 68.44 216 PRO A O 1
ATOM 1690 N N . VAL A 1 217 ? 8.057 -27.490 -0.268 1.00 67.06 217 VAL A N 1
ATOM 1691 C CA . VAL A 1 217 ? 8.578 -26.383 -1.086 1.00 67.06 217 VAL A CA 1
ATOM 1692 C C . VAL A 1 217 ? 8.302 -25.054 -0.398 1.00 67.06 217 VAL A C 1
ATOM 1694 O O . VAL A 1 217 ? 9.218 -24.253 -0.283 1.00 67.06 217 VAL A O 1
ATOM 1697 N N . PHE A 1 218 ? 7.095 -24.848 0.140 1.00 62.59 218 PHE A N 1
ATOM 1698 C CA . PHE A 1 218 ? 6.762 -23.640 0.904 1.00 62.59 218 PHE A CA 1
ATOM 1699 C C . PHE A 1 218 ? 7.628 -23.474 2.160 1.00 62.59 218 PHE A C 1
ATOM 1701 O O . PHE A 1 218 ? 8.067 -22.365 2.446 1.00 62.59 218 PHE A O 1
ATOM 1708 N N . ARG A 1 219 ? 7.944 -24.562 2.877 1.00 65.19 219 ARG A N 1
ATOM 1709 C CA . ARG A 1 219 ? 8.861 -24.515 4.033 1.00 65.19 219 ARG A CA 1
ATOM 1710 C C . ARG A 1 219 ? 10.302 -24.198 3.635 1.00 65.19 219 ARG A C 1
ATOM 1712 O O . ARG A 1 219 ? 10.957 -23.412 4.312 1.00 65.19 219 ARG A O 1
ATOM 1719 N N . TRP A 1 220 ? 10.784 -24.774 2.535 1.00 70.81 220 TRP A N 1
ATOM 1720 C CA . TRP A 1 220 ? 12.102 -24.446 1.987 1.00 70.81 220 TRP A CA 1
ATOM 1721 C C . TRP A 1 220 ? 12.169 -22.989 1.505 1.00 70.81 220 TRP A C 1
ATOM 1723 O O . TRP A 1 220 ? 13.139 -22.291 1.794 1.00 70.81 220 TRP A O 1
ATOM 1733 N N . LEU A 1 221 ? 11.102 -22.503 0.859 1.00 64.69 221 LEU A N 1
ATOM 1734 C CA . LEU A 1 221 ? 10.945 -21.094 0.507 1.00 64.69 221 LEU A CA 1
ATOM 1735 C C . LEU A 1 221 ? 10.980 -20.235 1.777 1.00 64.69 221 LEU A C 1
ATOM 1737 O O . LEU A 1 221 ? 11.728 -19.273 1.813 1.00 64.69 221 LEU A O 1
ATOM 1741 N N . GLY A 1 222 ? 10.286 -20.642 2.847 1.00 62.22 222 GLY A N 1
ATOM 1742 C CA . GLY A 1 222 ? 10.316 -20.003 4.173 1.00 62.22 222 GLY A CA 1
ATOM 1743 C C . GLY A 1 222 ? 11.717 -19.812 4.736 1.00 62.22 222 GLY A C 1
ATOM 1744 O O . GLY A 1 222 ? 12.070 -18.725 5.185 1.00 62.22 222 GLY A O 1
ATOM 1745 N N . GLN A 1 223 ? 12.553 -20.842 4.631 1.00 64.25 223 GLN A N 1
ATOM 1746 C CA . GLN A 1 223 ? 13.956 -20.764 5.032 1.00 64.25 223 GLN A CA 1
ATOM 1747 C C . GLN A 1 223 ? 14.778 -19.815 4.150 1.00 64.25 223 GLN A C 1
ATOM 1749 O O . GLN A 1 223 ? 15.608 -19.073 4.668 1.00 64.25 223 GLN A O 1
ATOM 1754 N N . GLY A 1 224 ? 14.527 -19.786 2.838 1.00 62.44 224 GLY A N 1
ATOM 1755 C CA . GLY A 1 224 ? 15.111 -18.776 1.949 1.00 62.44 224 GLY A CA 1
ATOM 1756 C C . GLY A 1 224 ? 14.629 -17.350 2.257 1.00 62.44 224 GLY A C 1
ATOM 1757 O O . GLY A 1 224 ? 15.405 -16.402 2.147 1.00 62.44 224 GLY A O 1
ATOM 1758 N N . MET A 1 225 ? 13.372 -17.201 2.688 1.00 62.75 225 MET A N 1
ATOM 1759 C CA . MET A 1 225 ? 12.717 -15.925 2.999 1.00 62.75 225 MET A CA 1
ATOM 1760 C C . MET A 1 225 ? 13.269 -15.270 4.275 1.00 62.75 225 MET A C 1
ATOM 1762 O O . MET A 1 225 ? 13.437 -14.052 4.297 1.00 62.75 225 MET A O 1
ATOM 1766 N N . GLY A 1 226 ? 13.643 -16.051 5.297 1.00 65.31 226 GLY A N 1
ATOM 1767 C CA . GLY A 1 226 ? 14.251 -15.525 6.530 1.00 65.31 226 GLY A CA 1
ATOM 1768 C C . GLY A 1 226 ? 15.583 -14.802 6.293 1.00 65.31 226 GLY A C 1
ATOM 1769 O O . GLY A 1 226 ? 15.771 -13.674 6.749 1.00 65.31 226 GLY A O 1
ATOM 1770 N N . ASN A 1 227 ? 16.471 -15.392 5.488 1.00 68.19 227 ASN A N 1
ATOM 1771 C CA . ASN A 1 227 ? 17.753 -14.769 5.133 1.00 68.19 227 ASN A CA 1
ATOM 1772 C C . ASN A 1 227 ? 17.562 -13.470 4.330 1.00 68.19 227 ASN A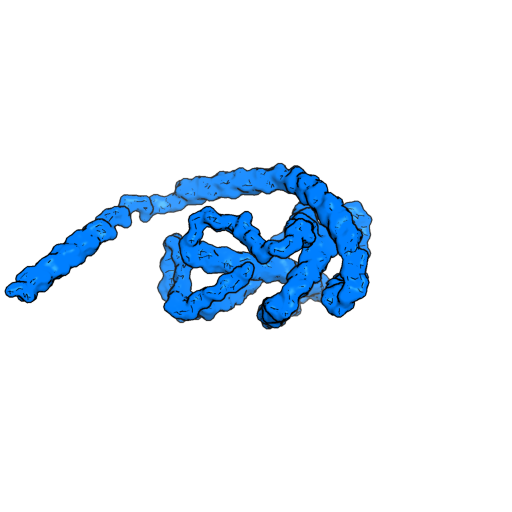 C 1
ATOM 1774 O O . ASN A 1 227 ? 18.382 -12.555 4.396 1.00 68.19 227 ASN A O 1
ATOM 1778 N N . MET A 1 228 ? 16.479 -13.385 3.553 1.00 68.69 228 MET A N 1
ATOM 1779 C CA . MET A 1 228 ? 16.182 -12.205 2.748 1.00 68.69 228 MET A CA 1
ATOM 1780 C C . MET A 1 228 ? 15.623 -11.055 3.589 1.00 68.69 228 MET A C 1
ATOM 1782 O O . MET A 1 228 ? 15.927 -9.902 3.296 1.00 68.69 228 MET A O 1
ATOM 1786 N N . ASN A 1 229 ? 14.887 -11.350 4.666 1.00 71.94 229 ASN A N 1
ATOM 1787 C CA . ASN A 1 229 ? 14.490 -10.335 5.640 1.00 71.94 229 ASN A CA 1
ATOM 1788 C C . ASN A 1 229 ? 15.718 -9.684 6.300 1.00 71.94 229 ASN A C 1
ATOM 1790 O O . ASN A 1 229 ? 15.792 -8.462 6.364 1.00 71.94 229 ASN A O 1
ATOM 1794 N N . GLU A 1 230 ? 16.726 -10.473 6.682 1.00 75.56 230 GLU A N 1
ATOM 1795 C CA . GLU A 1 230 ? 17.973 -9.955 7.265 1.00 75.56 230 GLU A CA 1
ATOM 1796 C C . GLU A 1 230 ? 18.755 -9.064 6.279 1.00 75.56 230 GLU A C 1
ATOM 1798 O O . GLU A 1 230 ? 19.279 -8.011 6.650 1.00 75.56 230 GLU A O 1
ATOM 1803 N N . LEU A 1 231 ? 18.760 -9.429 4.992 1.00 76.81 231 LEU A N 1
ATOM 1804 C CA . LEU A 1 231 ? 19.348 -8.615 3.927 1.00 76.81 231 LEU A CA 1
ATOM 1805 C C . LEU A 1 231 ? 18.591 -7.293 3.712 1.00 76.81 231 LEU A C 1
ATOM 1807 O O . LEU A 1 231 ? 19.216 -6.239 3.568 1.00 76.81 231 LEU A O 1
ATOM 1811 N N . ILE A 1 232 ? 17.255 -7.339 3.677 1.00 73.19 232 ILE A N 1
ATOM 1812 C CA . ILE A 1 232 ? 16.411 -6.150 3.498 1.00 73.19 232 ILE A CA 1
ATOM 1813 C C . ILE A 1 232 ? 16.532 -5.228 4.713 1.00 73.19 232 ILE A C 1
ATOM 1815 O O . ILE A 1 232 ? 16.694 -4.021 4.541 1.00 73.19 232 ILE A O 1
ATOM 1819 N N . ASP A 1 233 ? 16.515 -5.773 5.929 1.00 77.00 233 ASP A N 1
ATOM 1820 C CA . ASP A 1 233 ? 16.687 -5.000 7.157 1.00 77.00 233 ASP A CA 1
ATOM 1821 C C . ASP A 1 233 ? 18.058 -4.327 7.192 1.00 77.00 233 ASP A C 1
ATOM 1823 O O . ASP A 1 233 ? 18.136 -3.131 7.473 1.00 77.00 233 ASP A O 1
ATOM 1827 N N . TRP A 1 234 ? 19.127 -5.032 6.815 1.00 82.56 234 TRP A N 1
ATOM 1828 C CA . TRP A 1 234 ? 20.454 -4.432 6.678 1.00 82.56 234 TRP A CA 1
ATOM 1829 C C . TRP A 1 234 ? 20.475 -3.289 5.649 1.00 82.56 234 TRP A C 1
ATOM 1831 O O . TRP A 1 234 ? 21.027 -2.219 5.923 1.00 82.56 234 TRP A O 1
ATOM 1841 N N . ALA A 1 235 ? 19.833 -3.475 4.492 1.00 78.31 235 ALA A N 1
ATOM 1842 C CA . ALA A 1 235 ? 19.776 -2.470 3.431 1.00 78.31 235 ALA A CA 1
ATOM 1843 C C . ALA A 1 235 ? 18.930 -1.236 3.810 1.00 78.31 235 ALA A C 1
ATOM 1845 O O . ALA A 1 235 ? 19.279 -0.108 3.452 1.00 78.31 235 ALA A O 1
ATOM 1846 N N . LEU A 1 236 ? 17.830 -1.426 4.547 1.00 77.69 236 LEU A N 1
ATOM 1847 C CA . LEU A 1 236 ? 16.920 -0.355 4.966 1.00 77.69 236 LEU A CA 1
ATOM 1848 C C . LEU A 1 236 ? 17.369 0.352 6.254 1.00 77.69 236 LEU A C 1
ATOM 1850 O O . LEU A 1 236 ? 17.027 1.522 6.454 1.00 77.69 236 LEU A O 1
ATOM 1854 N N . TYR A 1 237 ? 18.165 -0.304 7.106 1.00 81.81 237 TYR A N 1
ATOM 1855 C CA . TYR A 1 237 ? 18.650 0.233 8.382 1.00 81.81 237 TYR A CA 1
ATOM 1856 C C . TYR A 1 237 ? 19.224 1.660 8.307 1.00 81.81 237 TYR A C 1
ATOM 1858 O O . TYR A 1 237 ? 18.790 2.500 9.102 1.00 81.81 237 TYR A O 1
ATOM 1866 N N . PRO A 1 238 ? 20.143 2.010 7.377 1.00 81.25 238 PRO A N 1
ATOM 1867 C CA . PRO A 1 238 ? 20.695 3.364 7.324 1.00 81.25 238 PRO A CA 1
ATOM 1868 C C . PRO A 1 238 ? 19.627 4.414 7.005 1.00 81.25 238 PRO A C 1
ATOM 1870 O O . PRO A 1 238 ? 19.626 5.493 7.598 1.00 81.25 238 PRO A O 1
ATOM 1873 N N . VAL A 1 239 ? 18.678 4.099 6.121 1.00 80.75 239 VAL A N 1
ATOM 1874 C CA . VAL A 1 239 ? 17.611 5.032 5.740 1.00 80.75 239 VAL A CA 1
ATOM 1875 C C . VAL A 1 239 ? 16.654 5.253 6.904 1.00 80.75 239 VAL A C 1
ATOM 1877 O O . VAL A 1 239 ? 16.351 6.393 7.260 1.00 80.75 239 VAL A O 1
ATOM 1880 N N . VAL A 1 240 ? 16.221 4.165 7.544 1.00 77.31 240 VAL A N 1
ATOM 1881 C CA . VAL A 1 240 ? 15.315 4.218 8.696 1.00 77.31 240 VAL A CA 1
ATOM 1882 C C . VAL A 1 240 ? 15.976 4.945 9.869 1.00 77.31 240 VAL A C 1
ATOM 1884 O O . VAL A 1 240 ? 15.330 5.761 10.529 1.00 77.31 240 VAL A O 1
ATOM 1887 N N . ALA A 1 241 ? 17.271 4.724 10.108 1.00 81.38 241 ALA A N 1
ATOM 1888 C CA . ALA A 1 241 ? 18.027 5.424 11.141 1.00 81.38 241 ALA A CA 1
ATOM 1889 C C . ALA A 1 241 ? 18.068 6.941 10.894 1.00 81.38 241 ALA A C 1
ATOM 1891 O O . ALA A 1 241 ? 17.776 7.720 11.806 1.00 81.38 241 ALA A O 1
ATOM 1892 N N . VAL A 1 242 ? 18.359 7.371 9.662 1.00 82.81 242 VAL A N 1
ATOM 1893 C CA . VAL A 1 242 ? 18.354 8.793 9.277 1.00 82.81 242 VAL A CA 1
ATOM 1894 C C . VAL A 1 242 ? 16.966 9.404 9.468 1.00 82.81 242 VAL A C 1
ATOM 1896 O O . VAL A 1 242 ? 16.839 10.460 10.092 1.00 82.81 242 VAL A O 1
ATOM 1899 N N . LEU A 1 243 ? 15.917 8.719 9.009 1.00 81.25 243 LEU A N 1
ATOM 1900 C CA . LEU A 1 243 ? 14.536 9.179 9.150 1.00 81.25 243 LEU A CA 1
ATOM 1901 C C . LEU A 1 243 ? 14.141 9.331 10.628 1.00 81.25 243 LEU A C 1
ATOM 1903 O O . LEU A 1 243 ? 13.581 10.351 11.026 1.00 81.25 243 LEU A O 1
ATOM 1907 N N . LYS A 1 244 ? 14.504 8.356 11.469 1.00 80.88 244 LYS A N 1
ATOM 1908 C CA . LYS A 1 244 ? 14.239 8.369 12.915 1.00 80.88 244 LYS A CA 1
ATOM 1909 C C . LYS A 1 244 ? 14.968 9.516 13.618 1.00 80.88 244 LYS A C 1
ATOM 1911 O O . LYS A 1 244 ? 14.401 10.145 14.512 1.00 80.88 244 LYS A O 1
ATOM 1916 N N . ILE A 1 245 ? 16.201 9.821 13.207 1.00 84.00 245 ILE A N 1
ATOM 1917 C CA . ILE A 1 245 ? 16.970 10.963 13.723 1.00 84.00 245 ILE A CA 1
ATOM 1918 C C . ILE A 1 245 ? 16.306 12.287 13.329 1.00 84.00 245 ILE A C 1
ATOM 1920 O O . ILE A 1 245 ? 16.134 13.156 14.188 1.00 84.00 245 ILE A O 1
ATOM 1924 N N . LEU A 1 246 ? 15.910 12.439 12.062 1.00 82.00 246 LEU A N 1
ATOM 1925 C CA . LEU A 1 246 ? 15.204 13.628 11.575 1.00 82.00 246 LEU A CA 1
ATOM 1926 C C . LEU A 1 246 ? 13.884 13.833 12.321 1.00 82.00 246 LEU A C 1
ATOM 1928 O O . LEU A 1 246 ? 13.624 14.931 12.810 1.00 82.00 246 LEU A O 1
ATOM 1932 N N . PHE A 1 247 ? 13.100 12.769 12.491 1.00 79.50 247 PHE A N 1
ATOM 1933 C CA . PHE A 1 247 ? 11.826 12.816 13.203 1.00 79.50 247 PHE A CA 1
ATOM 1934 C C . PHE A 1 247 ? 12.007 13.192 14.678 1.00 79.50 247 PHE A C 1
ATOM 1936 O O . PHE A 1 247 ? 11.301 14.058 15.189 1.00 79.50 247 PHE A O 1
ATOM 1943 N N . ARG A 1 248 ? 13.012 12.621 15.358 1.00 80.25 248 ARG A N 1
ATOM 1944 C CA . ARG A 1 248 ? 13.327 12.958 16.756 1.00 80.25 248 ARG A CA 1
ATOM 1945 C C . ARG A 1 248 ? 13.754 14.420 16.910 1.00 80.25 248 ARG A C 1
ATOM 1947 O O . ARG A 1 248 ? 13.325 15.080 17.852 1.00 80.25 248 ARG A O 1
ATOM 1954 N N . LYS A 1 249 ? 14.564 14.944 15.983 1.00 77.94 249 LYS A N 1
ATOM 1955 C CA . LYS A 1 249 ? 14.957 16.364 15.971 1.00 77.94 249 LYS A CA 1
ATOM 1956 C C . LYS A 1 249 ? 13.777 17.287 15.667 1.00 77.94 249 LYS A C 1
ATOM 1958 O O . LYS A 1 249 ? 13.637 18.306 16.333 1.00 77.94 249 LYS A O 1
ATOM 1963 N N . GLY A 1 250 ? 12.920 16.922 14.714 1.00 77.00 250 GLY A N 1
ATOM 1964 C CA . GLY A 1 250 ? 11.709 17.671 14.377 1.00 77.00 250 GLY A CA 1
ATOM 1965 C C . GLY A 1 250 ? 10.715 17.720 15.535 1.00 77.00 250 GLY A C 1
ATOM 1966 O O . GLY A 1 250 ? 10.213 18.788 15.868 1.00 77.00 250 GLY A O 1
ATOM 1967 N N . MET A 1 251 ? 10.504 16.596 16.222 1.00 73.94 251 MET A N 1
ATOM 1968 C CA . MET A 1 251 ? 9.645 16.531 17.406 1.00 73.94 251 MET A CA 1
ATOM 1969 C C . MET A 1 251 ? 10.221 17.341 18.578 1.00 73.94 251 MET A C 1
ATOM 1971 O O . MET A 1 251 ? 9.488 18.072 19.240 1.00 73.94 251 MET A O 1
ATOM 1975 N N . ALA A 1 252 ? 11.540 17.292 18.791 1.00 73.00 252 ALA A N 1
ATOM 1976 C CA . ALA A 1 252 ? 12.212 18.128 19.785 1.00 73.00 252 ALA A CA 1
ATOM 1977 C C . ALA A 1 252 ? 12.123 19.628 19.451 1.00 73.00 252 ALA A C 1
ATOM 1979 O O . ALA A 1 252 ? 12.020 20.456 20.352 1.00 73.00 252 ALA A O 1
ATOM 1980 N N . LEU A 1 253 ? 12.144 19.987 18.165 1.00 73.81 253 LEU A N 1
ATOM 1981 C CA . LEU A 1 253 ? 11.967 21.363 17.704 1.00 73.81 253 LEU A CA 1
ATOM 1982 C C . LEU A 1 253 ? 10.515 21.833 17.869 1.00 73.81 253 LEU A C 1
ATOM 1984 O O . LEU A 1 253 ? 10.293 22.946 18.334 1.00 73.81 253 LEU A O 1
ATOM 1988 N N . TYR A 1 254 ? 9.537 20.975 17.564 1.00 72.81 254 TYR A N 1
ATOM 1989 C CA . TYR A 1 254 ? 8.117 21.237 17.808 1.00 72.81 254 TYR A CA 1
ATOM 1990 C C . TYR A 1 254 ? 7.853 21.526 19.287 1.00 72.81 254 TYR A C 1
ATOM 1992 O O . TYR A 1 254 ? 7.217 22.521 19.613 1.00 72.81 254 TYR A O 1
ATOM 2000 N N . HIS A 1 255 ? 8.415 20.720 20.190 1.00 67.19 255 HIS A N 1
ATOM 2001 C CA . HIS A 1 255 ? 8.275 20.956 21.628 1.00 67.19 255 HIS A CA 1
ATOM 2002 C C . HIS A 1 255 ? 8.962 22.242 22.111 1.00 67.19 255 HIS A C 1
ATOM 2004 O O . HIS A 1 255 ? 8.527 22.822 23.097 1.00 67.19 255 HIS A O 1
ATOM 2010 N N . ARG A 1 256 ? 9.998 22.723 21.409 1.00 67.62 256 ARG A N 1
ATOM 2011 C CA . ARG A 1 256 ? 10.664 24.003 21.713 1.00 67.62 256 ARG A CA 1
ATOM 2012 C C . ARG A 1 256 ? 9.943 25.230 21.154 1.00 67.62 256 ARG A C 1
ATOM 2014 O O . ARG A 1 256 ? 10.130 26.317 21.684 1.00 67.62 256 ARG A O 1
ATOM 2021 N N . LEU A 1 257 ? 9.181 25.072 20.073 1.00 64.75 257 LEU A N 1
ATOM 2022 C CA . LEU A 1 257 ? 8.429 26.148 19.415 1.00 64.75 257 LEU A CA 1
ATOM 2023 C C . LEU A 1 257 ? 6.951 26.175 19.825 1.00 64.75 257 LEU A C 1
ATOM 2025 O O . LEU A 1 257 ? 6.239 27.112 19.466 1.00 64.75 257 LEU A O 1
ATOM 2029 N N . ALA A 1 258 ? 6.485 25.164 20.562 1.00 52.56 258 ALA A N 1
ATOM 2030 C CA . ALA A 1 258 ? 5.158 25.160 21.149 1.00 52.56 258 ALA A CA 1
ATOM 2031 C C . ALA A 1 258 ? 5.044 26.351 22.121 1.00 52.56 258 ALA A C 1
ATOM 2033 O O . ALA A 1 258 ? 5.854 26.454 23.046 1.00 52.56 258 ALA A O 1
ATOM 2034 N N . PRO A 1 259 ? 4.090 27.276 21.912 1.00 47.69 259 PRO A N 1
ATOM 2035 C CA . PRO A 1 259 ? 3.955 28.446 22.764 1.00 47.69 259 PRO A CA 1
ATOM 2036 C C . PRO A 1 259 ? 3.689 28.011 24.206 1.00 47.69 259 PRO A C 1
ATOM 2038 O O . PRO A 1 259 ? 2.791 27.213 24.481 1.00 47.69 259 PRO A O 1
ATOM 2041 N N . ALA A 1 260 ? 4.490 28.554 25.121 1.00 50.59 260 ALA A N 1
ATOM 2042 C CA . ALA A 1 260 ? 4.347 28.391 26.557 1.00 50.59 260 ALA A CA 1
ATOM 2043 C C . ALA A 1 260 ? 3.067 29.092 27.053 1.00 50.59 260 ALA A C 1
ATOM 2045 O O . ALA A 1 260 ? 3.104 30.192 27.591 1.00 50.59 260 ALA A O 1
ATOM 2046 N N . HIS A 1 261 ? 1.922 28.439 26.876 1.00 46.09 261 HIS A N 1
ATOM 2047 C CA . HIS A 1 261 ? 0.708 28.680 27.664 1.00 46.09 261 HIS A CA 1
ATOM 2048 C C . HIS A 1 261 ? 0.392 27.463 28.544 1.00 46.09 261 HIS A C 1
ATOM 2050 O O . HIS A 1 261 ? -0.756 27.096 28.742 1.00 46.09 261 HIS A O 1
ATOM 2056 N N . PHE A 1 262 ? 1.442 26.817 29.053 1.00 45.69 262 PHE A N 1
ATOM 2057 C CA . PHE A 1 262 ? 1.390 25.506 29.697 1.00 45.69 262 PHE A CA 1
ATOM 2058 C C . PHE A 1 262 ? 2.108 25.519 31.054 1.00 45.69 262 PHE A C 1
ATOM 2060 O O . PHE A 1 262 ? 3.046 24.762 31.248 1.00 45.69 262 PHE A O 1
ATOM 2067 N N . HIS A 1 263 ? 1.719 26.398 31.987 1.00 40.22 263 HIS A N 1
ATOM 2068 C CA . HIS A 1 263 ? 2.247 26.322 33.363 1.00 40.22 263 HIS A CA 1
ATOM 2069 C C . HIS A 1 263 ? 1.288 26.755 34.489 1.00 40.22 263 HIS A C 1
ATOM 2071 O O . HIS A 1 263 ? 1.765 26.998 35.589 1.00 40.22 263 HIS A O 1
ATOM 2077 N N . HIS A 1 264 ? -0.039 26.821 34.290 1.00 37.22 264 HIS A N 1
ATOM 2078 C CA . HIS A 1 264 ? -0.929 27.255 35.387 1.00 37.22 264 HIS A CA 1
ATOM 2079 C C . HIS A 1 264 ? -2.162 26.401 35.724 1.00 37.22 264 HIS A C 1
ATOM 2081 O O . HIS A 1 264 ? -2.925 26.811 36.588 1.00 37.22 264 HIS A O 1
ATOM 2087 N N . GLU A 1 265 ? -2.335 25.201 35.167 1.00 39.88 265 GLU A N 1
ATOM 2088 C CA . GLU A 1 265 ? -3.515 24.354 35.460 1.00 39.88 265 GLU A CA 1
ATOM 2089 C C . GLU A 1 265 ? -3.165 22.995 36.095 1.00 39.88 265 GLU A C 1
ATOM 2091 O O . GLU A 1 265 ? -3.882 22.023 35.910 1.00 39.88 265 GLU A O 1
ATOM 2096 N N . GLU A 1 266 ? -2.070 22.904 36.856 1.00 40.28 266 GLU A N 1
ATOM 2097 C CA . GLU A 1 266 ? -1.775 21.709 37.678 1.00 40.28 266 GLU A CA 1
ATOM 2098 C C . GLU A 1 266 ? -2.342 21.822 39.107 1.00 40.28 266 GLU A C 1
ATOM 2100 O O . GLU A 1 266 ? -2.159 20.922 39.908 1.00 40.28 266 GLU A O 1
ATOM 2105 N N . ASN A 1 267 ? -3.051 22.911 39.435 1.00 33.97 267 ASN A N 1
ATOM 2106 C CA . ASN A 1 267 ? -3.466 23.209 40.813 1.00 33.97 267 ASN A CA 1
ATOM 2107 C C . ASN A 1 267 ? -4.988 23.294 41.028 1.00 33.97 267 ASN A C 1
ATOM 2109 O O . ASN A 1 267 ? -5.408 23.718 42.094 1.00 33.97 267 ASN A O 1
ATOM 2113 N N . VAL A 1 268 ? -5.813 22.958 40.028 1.00 45.31 268 VAL A N 1
ATOM 2114 C CA . VAL A 1 268 ? -7.285 23.110 40.123 1.00 45.31 268 VAL A CA 1
ATOM 2115 C C . VAL A 1 268 ? -7.996 21.778 40.388 1.00 45.31 268 VAL A C 1
ATOM 2117 O O . VAL A 1 268 ? -9.087 21.780 40.949 1.00 45.31 268 VAL A O 1
ATOM 2120 N N . ASP A 1 269 ? -7.371 20.644 40.060 1.00 42.22 269 ASP A N 1
ATOM 2121 C CA . ASP A 1 269 ? -7.985 19.326 40.269 1.00 42.22 269 ASP A CA 1
ATOM 2122 C C . ASP A 1 269 ? -7.887 18.852 41.743 1.00 42.22 269 ASP A C 1
ATOM 2124 O O . ASP A 1 269 ? -8.793 18.167 42.203 1.00 42.22 269 ASP A O 1
ATOM 2128 N N . ASP A 1 270 ? -6.882 19.290 42.520 1.00 45.22 270 ASP A N 1
ATOM 2129 C CA . ASP A 1 270 ? -6.755 18.957 43.961 1.00 45.22 270 ASP A CA 1
ATOM 2130 C C . ASP A 1 270 ? -7.711 19.774 44.868 1.00 45.22 270 ASP A C 1
ATOM 2132 O O . ASP A 1 270 ? -8.176 19.287 45.901 1.00 45.22 270 ASP A O 1
ATOM 2136 N N . GLU A 1 271 ? -8.053 21.014 44.492 1.00 46.72 271 GLU A N 1
ATOM 2137 C CA . GLU A 1 271 ? -8.982 21.858 45.273 1.00 46.72 271 GLU A CA 1
ATOM 2138 C C . GLU A 1 271 ? -10.450 21.408 45.129 1.00 46.72 271 GLU A C 1
ATOM 2140 O O . GLU A 1 271 ? -11.251 21.605 46.042 1.00 46.72 271 GLU A O 1
ATOM 2145 N N . LEU A 1 272 ? -10.809 20.770 44.007 1.00 48.50 272 LEU A N 1
ATOM 2146 C CA . LEU A 1 272 ? -12.169 20.280 43.751 1.00 48.50 272 LEU A CA 1
ATOM 2147 C C . LEU A 1 272 ? -12.470 18.937 44.434 1.00 48.50 272 LEU A C 1
ATOM 2149 O O . LEU A 1 272 ? -13.611 18.740 44.851 1.00 48.50 272 LEU A O 1
ATOM 2153 N N . ASP A 1 273 ? -11.478 18.055 44.600 1.00 47.69 273 ASP A N 1
ATOM 2154 C CA . ASP A 1 273 ? -11.651 16.796 45.346 1.00 47.69 273 ASP A CA 1
ATOM 2155 C C . ASP A 1 273 ? -11.722 17.041 46.865 1.00 47.69 273 ASP A C 1
ATOM 2157 O O . ASP A 1 273 ? -12.539 16.428 47.550 1.00 47.69 273 ASP A O 1
ATOM 2161 N N . THR A 1 274 ? -10.972 18.020 47.389 1.00 52.19 274 THR A N 1
ATOM 2162 C CA . THR A 1 274 ? -10.997 18.348 48.829 1.00 52.19 274 THR A CA 1
ATOM 2163 C C . THR A 1 274 ? -12.350 18.939 49.267 1.00 52.19 274 THR A C 1
ATOM 2165 O O . THR A 1 274 ? -12.862 18.599 50.332 1.00 52.19 274 THR A O 1
ATOM 2168 N N . CYS A 1 275 ? -12.985 19.778 48.435 1.00 48.34 275 CYS A N 1
ATOM 2169 C CA . CYS A 1 275 ? -14.325 20.307 48.730 1.00 48.34 275 CYS A CA 1
ATOM 2170 C C . CYS A 1 275 ? -15.446 19.263 48.581 1.00 48.34 275 CYS A C 1
ATOM 2172 O O . CYS A 1 275 ? -16.497 19.422 49.200 1.00 48.34 275 CYS A O 1
ATOM 2174 N N . ALA A 1 276 ? -15.256 18.218 47.767 1.00 52.38 276 ALA A N 1
ATOM 2175 C CA . ALA A 1 276 ? -16.255 17.165 47.592 1.00 52.38 276 ALA A CA 1
ATOM 2176 C C . ALA A 1 276 ? -16.272 16.180 48.774 1.00 52.38 276 ALA A C 1
ATOM 2178 O O . ALA A 1 276 ? -17.348 15.718 49.155 1.00 52.38 276 ALA A O 1
ATOM 2179 N N . GLU A 1 277 ? -15.115 15.908 49.391 1.00 54.69 277 GLU A N 1
ATOM 2180 C CA . GLU A 1 277 ? -15.033 15.069 50.595 1.00 54.69 277 GLU A CA 1
ATOM 2181 C C . GLU A 1 277 ? -15.599 15.774 51.847 1.00 54.69 277 GLU A C 1
ATOM 2183 O O . GLU A 1 277 ? -16.306 15.136 52.631 1.00 54.69 277 GLU A O 1
ATOM 2188 N N . GLU A 1 278 ? -15.407 17.093 52.005 1.00 54.75 278 GLU A N 1
ATOM 2189 C CA . GLU A 1 278 ? -15.998 17.849 53.130 1.00 54.75 278 GLU A CA 1
ATOM 2190 C C . GLU A 1 278 ? -17.542 17.930 53.053 1.00 54.75 278 GLU A C 1
ATOM 2192 O O . GLU A 1 278 ? -18.220 17.839 54.080 1.00 54.75 278 GLU A O 1
ATOM 2197 N N . GLU A 1 279 ? -18.130 18.025 51.850 1.00 54.50 279 GLU A N 1
ATOM 2198 C CA . GLU A 1 279 ? -19.595 18.049 51.673 1.00 54.50 279 GLU A CA 1
ATOM 2199 C C . GLU A 1 279 ? -20.257 16.675 51.922 1.00 54.50 279 GLU A C 1
ATOM 2201 O O . GLU A 1 279 ? -21.445 16.600 52.269 1.00 54.50 279 GLU A O 1
ATOM 2206 N N . GLU A 1 280 ? -19.511 15.576 51.754 1.00 55.09 280 GLU A N 1
ATOM 2207 C CA . GLU A 1 280 ? -19.993 14.215 52.012 1.00 55.09 280 GLU A CA 1
ATOM 2208 C C . GLU A 1 280 ? -19.908 13.854 53.509 1.00 55.09 280 GLU A C 1
ATOM 2210 O O . GLU A 1 280 ? -20.840 13.238 54.043 1.00 55.09 280 GLU A O 1
ATOM 2215 N N . GLU A 1 281 ? -18.880 14.331 54.226 1.00 55.66 281 GLU A N 1
ATOM 2216 C CA . GLU A 1 281 ? -18.794 14.211 55.690 1.00 55.66 281 GLU A CA 1
ATOM 2217 C C . GLU A 1 281 ? -19.866 15.047 56.415 1.00 55.66 281 GLU A C 1
ATOM 2219 O O . GLU A 1 281 ? -20.516 14.535 57.334 1.00 55.66 281 GLU A O 1
ATOM 2224 N N . GLU A 1 282 ? -20.157 16.282 55.979 1.00 54.41 282 GLU A N 1
ATOM 2225 C CA . GLU A 1 282 ? -21.233 17.088 56.585 1.00 54.41 282 GLU A CA 1
ATOM 2226 C C . GLU A 1 282 ? -22.628 16.467 56.382 1.00 54.41 282 GLU A C 1
ATOM 2228 O O . GLU A 1 282 ? -23.479 16.536 57.275 1.00 54.41 282 GLU A O 1
ATOM 2233 N N . ARG A 1 283 ? -22.885 15.789 55.252 1.00 51.31 283 ARG A N 1
ATOM 2234 C CA . ARG A 1 283 ? -24.163 15.082 55.029 1.00 51.31 283 ARG A CA 1
ATOM 2235 C C . ARG A 1 283 ? -24.328 13.833 55.888 1.00 51.31 283 ARG A C 1
ATOM 2237 O O . ARG A 1 283 ? -25.464 13.491 56.223 1.00 51.31 283 ARG A O 1
ATOM 2244 N N . LEU A 1 284 ? -23.239 13.156 56.240 1.00 52.03 284 LEU A N 1
ATOM 2245 C CA . LEU A 1 284 ? -23.271 11.965 57.091 1.00 52.03 284 LEU A CA 1
ATOM 2246 C C . LEU A 1 284 ? -23.524 12.308 58.564 1.00 52.03 284 LEU A C 1
ATOM 2248 O O . LEU A 1 284 ? -24.224 11.562 59.247 1.00 52.03 284 LEU A O 1
ATOM 2252 N N . VAL A 1 285 ? -23.050 13.466 59.033 1.00 54.03 285 VAL A N 1
ATOM 2253 C CA . VAL A 1 285 ? -23.271 13.937 60.413 1.00 54.03 285 VAL A CA 1
ATOM 2254 C C . VAL A 1 285 ? -24.711 14.421 60.650 1.00 54.03 285 VAL A C 1
ATOM 2256 O O . VAL A 1 285 ? -25.214 14.320 61.764 1.00 54.03 285 VAL A O 1
ATOM 2259 N N . VAL A 1 286 ? -25.420 14.893 59.619 1.00 52.75 286 VAL A N 1
ATOM 2260 C CA . VAL A 1 286 ? -26.816 15.375 59.739 1.00 52.75 286 VAL A CA 1
ATOM 2261 C C . VAL A 1 286 ? -27.854 14.231 59.717 1.00 52.75 286 VAL A C 1
ATOM 2263 O O . VAL A 1 286 ? -29.030 14.453 60.008 1.00 52.75 286 VAL A O 1
ATOM 2266 N N . LEU A 1 287 ? -27.442 12.996 59.400 1.00 50.34 287 LEU A N 1
ATOM 2267 C CA . LEU A 1 287 ? -28.317 11.814 59.313 1.00 50.34 287 LEU A CA 1
ATOM 2268 C C . LEU A 1 287 ? -28.187 10.826 60.496 1.00 50.34 287 LEU A C 1
ATOM 2270 O O . LEU A 1 287 ? -28.806 9.758 60.451 1.00 50.34 287 LEU A O 1
ATOM 2274 N N . GLN A 1 288 ? -27.450 11.183 61.555 1.00 42.56 288 GLN A N 1
ATOM 2275 C CA . GLN A 1 288 ? -27.415 10.485 62.855 1.00 42.56 288 GLN A CA 1
ATOM 2276 C C . GLN A 1 288 ? -28.055 11.325 63.962 1.00 42.56 288 GLN A C 1
ATOM 2278 O O . GLN A 1 288 ? -28.702 10.705 64.840 1.00 42.56 288 GLN A O 1
#

Foldseek 3Di:
DLDDDDFPDAQDDDPVCVVCRVVLCVPQPTPVSNLVVCLLVLLVVLLVVLLVVLVVCVVDLVSLLLLLLVLQLQLLVVLLDPDDPDPPPPDPDDDDPNRVSVVSSVVVSVVSSVVSSVQLVVLVVVDVDVVSSVVSSVVVSVVVVVVVVVVVVVCVVPVLVVNLVSVLSNVVSVVSVCCSPVVDDDDPVRNVCVSVVSSVVSVCCSVDPVNCVCVVVSVVVSVVSVVVSVVSCVVCVVVVVVVVVVVVVVVVVCVVPPDPPPDDPPPPVVVVVVVVVVVVVVVVVVVD

Sequence (288 aa):
MVSVLPRDKPVPYPRPLKFLQGFTDRVLGMQQMAALKVGLLGAYLGRGLMLVLAAWVIANPFLKILGAAYLIKLAFEHLSQPDQPGEEEVLEAHRTAASAFWLVVLNVELADLAFSLDNVVAAVALSNELWVVMLGVALGIITMRFAAGIFTWMIRREPILETAAYIVVFNIGVELLIAEFYHVHFEAWQKFVISAATLILCVVYAHLSFLHILGPVFRWLGQGMGNMNELIDWALYPVVAVLKILFRKGMALYHRLAPAHFHHEENVDDELDTCAEEEEEERLVVLQ

Solvent-accessible surface area (backbone atoms only — not comparable to full-atom values): 16472 Å² total; per-residue (Å²): 128,88,77,83,73,61,71,89,41,73,72,62,60,57,81,91,50,47,80,50,42,76,64,43,52,79,74,33,49,42,29,58,56,24,50,54,51,51,50,48,54,45,48,57,52,48,52,60,50,42,56,60,50,47,57,54,42,71,73,32,67,68,53,48,50,51,50,17,53,49,34,35,46,57,21,46,62,58,71,64,47,84,90,58,85,74,77,74,85,77,71,89,72,84,74,56,76,41,54,55,53,56,50,54,52,48,52,53,48,52,53,51,49,62,59,44,49,60,58,48,54,52,37,55,74,73,40,90,49,64,70,60,33,52,50,52,50,53,52,42,54,57,52,51,58,57,45,52,55,53,48,54,52,48,33,76,76,39,62,67,52,51,60,41,50,34,52,51,42,28,51,52,14,50,49,49,44,43,36,68,75,67,66,54,80,75,51,74,66,56,54,50,49,55,52,51,50,50,50,52,47,42,54,49,49,72,72,37,78,77,56,59,77,48,51,66,56,54,51,53,47,38,59,56,48,54,60,48,47,56,52,49,49,62,68,44,45,65,58,53,51,51,51,51,52,51,50,53,51,51,53,55,47,49,67,69,68,51,78,88,84,81,85,82,79,88,69,60,69,66,59,54,53,56,55,53,53,54,57,52,54,58,56,57,65,76,75,113

Nearest PDB structures (foldseek):
  6jx6-assembly1_A  TM=1.782E-01  e=1.331E+00  Homo sapiens
  8snb-assembly1_8K  TM=1.574E-01  e=3.820E+00  Strongylocentrotus purpuratus
  7ung-assembly1_D5  TM=1.168E-01  e=8.967E+00  Homo sapiens

Secondary structure (DSSP, 8-state):
------SSS-----GGGGGGHHHHHHHH-SHHHHHHHHHHHHHHHHHHHHHHHHHHHHH-HHHHHHHHHHHHHHHHHHHTSTT------S--SS--HHHHHHHHHHHHHHHHHHHHHHHHHHHHHH-S-HHHHHHHHHHHHHHHHHHHHHHHHHHHH-THHHHHHHHHHHHHHHHHHHHHHS-----HHHHHHHHHHHHHHHHHHHH-GGGGGGHHHHHHHHHHHHHHHHHHHHHHHHHHHHHHHHHHHHHHHHHHHS-S--SS-SSSHHHHHHHHHHHHHHHHHTT-

Mean predicted aligned error: 15.05 Å